Protein AF-0000000073466586 (afdb_homodimer)

Radius of gyration: 22.51 Å; Cα contacts (8 Å, |Δi|>4): 648; chains: 2; bounding box: 62×67×52 Å

Foldseek 3Di:
DDLVVLLVLQVCCQVPPADDDDLVVVLVVLVVVLVVLCVVPVAQVVSLVVLLQLLLVVLLVVLVVLVVSHVDDDDPFVLVVQSNCQRRVCCNPVNHGFDKADDVVASFKIKTWPPDDSNCVPHADDPCSLVSDHDSNSSNQNSVQNNVVNVFWHKGKDWPDDVNSPDPTTMMMIGTDDGHPPPDPPPPD/DDLVVLLVQQVCCQVPPADDDDLVVVLVVLVVVLVVLCVVPVAQVVSLVVLLQLLLVVLLVVLVVLVVSGPDDDDPFVLVVQSNCQRRVCCNPVNHGFDKADDVVASFKIKTWPPDDSNCVPHADDPCSLVSDHDSNSSNQNSVQNNVVNVFWHKGKDWPDDVNSPDPTTMMMIGTDDGHPPPDPPPPD

pLDDT: mean 91.58, std 11.29, range [33.12, 98.69]

Secondary structure (DSSP, 8-state):
--HHHHHHHHHHHHHHS--EEEHHHHHHHHHHHHHHHHHHH--HHHHHHHHHHHHHHHHHHHHHHHHHH--PPPPSSHHHHHHHIIIIIIHHHHS--PEEEE-TT-TTEEEEEES--GGGTT----HHHHHHT--TTTHHHHHHHHHHHHTTEEEEEEEEE-GGGT-SSEEEEEEEEEEPP--------/--HHHHHHHHHHHHHHS--EEEHHHHHHHHHHHHHHHHHHH--HHHHHHHHHHHHHHHHHHHHHHHHHH--PPPPSSHHHHHHHIIIIIIHHHHS--PEEEE-TT-TTEEEEEES--GGGTT----HHHHHHT--TTTHHHHHHHHHHHHTTEEEEEEEEE-GGGT-SSEEEEEEEEEEPP--------

Organism: Mycosarcoma maydis (NCBI:txid5270)

InterPro domains:
  IPR007194 Transport protein particle (TRAPP) component [PF04051] (26-174)
  IPR016721 Bet3 family [PIRSF018293] (5-188)
  IPR016721 Bet3 family [PTHR13048] (11-189)
  IPR016721 Bet3 family [cd14942] (22-178)
  IPR024096 NO signalling/Golgi transport ligand-binding domain superfamily [SSF111126] (19-180)

Nearest PDB structures (foldseek):
  7kmt-assembly1_F  TM=9.589E-01  e=3.587E-19  Saccharomyces cerevisiae
  1wc9-assembly1_A-2  TM=9.637E-01  e=8.809E-19  Mus musculus
  7e2d-assembly1_C  TM=9.425E-01  e=1.728E-18  Saccharomyces cerevisiae S288C
  2cfh-assembly1_A  TM=9.553E-01  e=1.305E-17  Homo sapiens
  6aq3-assembly1_A  TM=9.537E-01  e=3.389E-16  Naegleria fowleri

Structure (mmCIF, N/CA/C/O backbone):
data_AF-0000000073466586-model_v1
#
loop_
_entity.id
_entity.type
_entity.pdbx_description
1 polymer 'Trafficking protein particle complex subunit BET3'
#
loop_
_atom_site.group_PDB
_atom_site.id
_atom_site.type_symbol
_atom_site.label_atom_id
_atom_site.label_alt_id
_atom_site.label_comp_id
_atom_site.label_asym_id
_atom_site.label_entity_id
_atom_site.label_seq_id
_atom_site.pdbx_PDB_ins_code
_atom_site.Cartn_x
_atom_site.Cartn_y
_atom_site.Cartn_z
_atom_site.occupancy
_atom_site.B_iso_or_equiv
_atom_site.a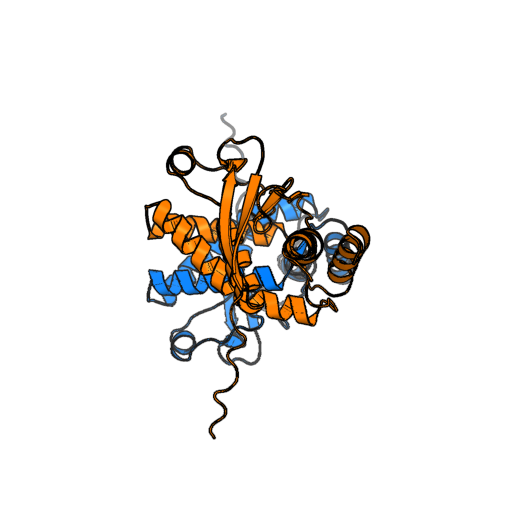uth_seq_id
_atom_site.auth_comp_id
_atom_site.auth_asym_id
_atom_site.auth_atom_id
_atom_site.pdbx_PDB_model_num
ATOM 1 N N . MET A 1 1 ? 3.189 31.422 -3.855 1 66.56 1 MET A N 1
ATOM 2 C CA . MET A 1 1 ? 2.756 30.766 -5.09 1 66.56 1 MET A CA 1
ATOM 3 C C . MET A 1 1 ? 1.235 30.688 -5.156 1 66.56 1 MET A C 1
ATOM 5 O O . MET A 1 1 ? 0.571 30.547 -4.125 1 66.56 1 MET A O 1
ATOM 9 N N . SER A 1 2 ? 0.638 30.938 -6.316 1 77.75 2 SER A N 1
ATOM 10 C CA . SER A 1 2 ? -0.809 30.906 -6.508 1 77.75 2 SER A CA 1
ATOM 11 C C . SER A 1 2 ? -1.351 29.484 -6.406 1 77.75 2 SER A C 1
ATOM 13 O O . SER A 1 2 ? -0.596 28.516 -6.523 1 77.75 2 SER A O 1
ATOM 15 N N . THR A 1 3 ? -2.59 29.375 -6.027 1 81.5 3 THR A N 1
ATOM 16 C CA . THR A 1 3 ? -3.291 28.094 -5.941 1 81.5 3 THR A CA 1
ATOM 17 C C . THR A 1 3 ? -3.107 27.297 -7.227 1 81.5 3 THR A C 1
ATOM 19 O O . THR A 1 3 ? -2.895 26.078 -7.18 1 81.5 3 THR A O 1
ATOM 22 N N . LYS A 1 4 ? -3.121 27.984 -8.305 1 84.25 4 LYS A N 1
ATOM 23 C CA . LYS A 1 4 ? -2.971 27.344 -9.609 1 84.25 4 LYS A CA 1
ATOM 24 C C . LYS A 1 4 ? -1.565 26.781 -9.781 1 84.25 4 LYS A C 1
ATOM 26 O O . LYS A 1 4 ? -1.391 25.703 -10.359 1 84.25 4 LYS A O 1
ATOM 31 N N . GLN A 1 5 ? -0.693 27.516 -9.234 1 88.19 5 GLN A N 1
ATOM 32 C CA . GLN A 1 5 ? 0.701 27.094 -9.344 1 88.19 5 GLN A CA 1
ATOM 33 C C . GLN A 1 5 ? 0.958 25.828 -8.539 1 88.19 5 GLN A C 1
ATOM 35 O O . GLN A 1 5 ? 1.674 24.938 -9 1 88.19 5 GLN A O 1
ATOM 40 N N . TYR A 1 6 ? 0.296 25.734 -7.438 1 91.06 6 TYR A N 1
ATOM 41 C CA . TYR A 1 6 ? 0.458 24.547 -6.617 1 91.06 6 TYR A CA 1
ATOM 42 C C . TYR A 1 6 ? -0.15 23.328 -7.301 1 91.06 6 TYR A C 1
ATOM 44 O O . TYR A 1 6 ? 0.424 22.234 -7.262 1 91.06 6 TYR A O 1
ATOM 52 N N . LYS A 1 7 ? -1.279 23.547 -7.891 1 92.69 7 LYS A N 1
ATOM 53 C CA . LYS A 1 7 ? -1.941 22.453 -8.594 1 92.69 7 LYS A CA 1
ATOM 54 C C . LYS A 1 7 ? -1.076 21.922 -9.734 1 92.69 7 LYS A C 1
ATOM 56 O O . LYS A 1 7 ? -0.948 20.719 -9.914 1 92.69 7 LYS A O 1
ATOM 61 N N . GLN A 1 8 ? -0.511 22.844 -10.461 1 93.56 8 GLN A N 1
ATOM 62 C CA . GLN A 1 8 ? 0.357 22.453 -11.57 1 93.56 8 GLN A CA 1
ATOM 63 C C . GLN A 1 8 ? 1.614 21.75 -11.07 1 93.56 8 GLN A C 1
ATOM 65 O O . GLN A 1 8 ? 2.078 20.797 -11.68 1 93.56 8 GLN A O 1
ATOM 70 N N . ALA A 1 9 ? 2.133 22.266 -10.039 1 92.06 9 ALA A N 1
ATOM 71 C CA . ALA A 1 9 ? 3.314 21.656 -9.445 1 92.06 9 ALA A CA 1
ATOM 72 C C . ALA A 1 9 ? 3.029 20.203 -9.031 1 92.06 9 ALA A C 1
ATOM 74 O O . ALA A 1 9 ? 3.832 19.312 -9.297 1 92.06 9 ALA A O 1
ATOM 75 N N . GLY A 1 10 ? 1.928 19.984 -8.398 1 93.62 10 GLY A N 1
ATOM 76 C CA . GLY A 1 10 ? 1.537 18.641 -8 1 93.62 10 GLY A CA 1
ATOM 77 C C . GLY A 1 10 ? 1.406 17.688 -9.18 1 93.62 10 GLY A C 1
ATOM 78 O O . GLY A 1 10 ? 1.872 16.547 -9.117 1 93.62 10 GLY A O 1
ATOM 79 N N . GLU A 1 11 ? 0.83 18.156 -10.195 1 94.88 11 GLU A N 1
ATOM 80 C CA . GLU A 1 11 ? 0.653 17.359 -11.406 1 94.88 11 GLU A CA 1
ATOM 81 C C . GLU A 1 11 ? 1.998 17.016 -12.039 1 94.88 11 GLU A C 1
ATOM 83 O O . GLU A 1 11 ? 2.199 15.883 -12.492 1 94.88 11 GLU A O 1
ATOM 88 N N . ASP A 1 12 ? 2.852 17.969 -12.055 1 94.38 12 ASP A N 1
ATOM 89 C CA . ASP A 1 12 ? 4.168 17.781 -12.656 1 94.38 12 ASP A CA 1
ATOM 90 C C . ASP A 1 12 ? 4.969 16.734 -11.883 1 94.38 12 ASP A C 1
ATOM 92 O O . ASP A 1 12 ? 5.598 15.859 -12.484 1 94.38 12 ASP A O 1
ATOM 96 N N . VAL A 1 13 ? 4.949 16.812 -10.594 1 94.5 13 VAL A N 1
ATOM 97 C CA . VAL A 1 13 ? 5.668 15.859 -9.75 1 94.5 13 VAL A CA 1
ATOM 98 C C . VAL A 1 13 ? 5.082 14.461 -9.938 1 94.5 13 VAL A C 1
ATOM 100 O O . VAL A 1 13 ? 5.824 13.484 -10.102 1 94.5 13 VAL A O 1
ATOM 103 N N . TRP A 1 14 ? 3.779 14.336 -9.961 1 94.69 14 TRP A N 1
ATOM 104 C CA . TRP A 1 14 ? 3.098 13.055 -10.109 1 94.69 14 TRP A CA 1
ATOM 105 C C . TRP A 1 14 ? 3.449 12.406 -11.438 1 94.69 14 TRP A C 1
ATOM 107 O O . TRP A 1 14 ? 3.793 11.219 -11.492 1 94.69 14 TRP A O 1
ATOM 117 N N . LYS A 1 15 ? 3.471 13.188 -12.422 1 93.44 15 LYS A N 1
ATOM 118 C CA . LYS A 1 15 ? 3.637 12.656 -13.773 1 93.44 15 LYS A CA 1
ATOM 119 C C . LYS A 1 15 ? 5.098 12.312 -14.055 1 93.44 15 LYS A C 1
ATOM 121 O O . LYS A 1 15 ? 5.391 11.273 -14.641 1 93.44 15 LYS A O 1
ATOM 126 N N . ASN A 1 16 ? 6.02 13.117 -13.508 1 91.5 16 ASN A N 1
ATOM 127 C CA . ASN A 1 16 ? 7.379 13.031 -14.031 1 91.5 16 ASN A CA 1
ATOM 128 C C . ASN A 1 16 ? 8.352 12.516 -12.977 1 91.5 16 ASN A C 1
ATOM 130 O O . ASN A 1 16 ? 9.461 12.078 -13.305 1 91.5 16 ASN A O 1
ATOM 134 N N . ARG A 1 17 ? 8.016 12.531 -11.742 1 89 17 ARG A N 1
ATOM 135 C CA . ARG A 1 17 ? 9.023 12.297 -10.711 1 89 17 ARG A CA 1
ATOM 136 C C . ARG A 1 17 ? 8.547 11.266 -9.695 1 89 17 ARG A C 1
ATOM 138 O O . ARG A 1 17 ? 9.156 11.094 -8.641 1 89 17 ARG A O 1
ATOM 145 N N . THR A 1 18 ? 7.508 10.672 -9.93 1 92.88 18 THR A N 1
ATOM 146 C CA . THR A 1 18 ? 6.941 9.75 -8.953 1 92.88 18 THR A CA 1
ATOM 147 C C . THR A 1 18 ? 6.93 8.32 -9.492 1 92.88 18 THR A C 1
ATOM 149 O O . THR A 1 18 ? 6.465 8.086 -10.609 1 92.88 18 THR A O 1
ATOM 152 N N . GLU A 1 19 ? 7.578 7.465 -8.711 1 93.75 19 GLU A N 1
ATOM 153 C CA . GLU A 1 19 ? 7.383 6.047 -9 1 93.75 19 GLU A CA 1
ATOM 154 C C . GLU A 1 19 ? 6.008 5.574 -8.531 1 93.75 19 GLU A C 1
ATOM 156 O O . GLU A 1 19 ? 5.535 5.977 -7.465 1 93.75 19 GLU A O 1
ATOM 161 N N . LYS A 1 20 ? 5.395 4.754 -9.367 1 95.88 20 LYS A N 1
ATOM 162 C CA . LYS A 1 20 ? 3.994 4.43 -9.102 1 95.88 20 LYS A CA 1
ATOM 163 C C . LYS A 1 20 ? 3.793 2.922 -8.984 1 95.88 20 LYS A C 1
ATOM 165 O O . LYS A 1 20 ? 4.605 2.139 -9.477 1 95.88 20 LYS A O 1
ATOM 170 N N . ILE A 1 21 ? 2.766 2.574 -8.336 1 95.12 21 ILE A N 1
ATOM 171 C CA . ILE A 1 21 ? 2.324 1.192 -8.18 1 95.12 21 ILE A CA 1
ATOM 172 C C . ILE A 1 21 ? 0.808 1.112 -8.352 1 95.12 21 ILE A C 1
ATOM 174 O O . ILE A 1 21 ? 0.127 2.141 -8.383 1 95.12 21 ILE A O 1
ATOM 178 N N . ASN A 1 22 ? 0.366 -0.05 -8.531 1 96.5 22 ASN A N 1
ATOM 179 C CA . ASN A 1 22 ? -1.063 -0.275 -8.711 1 96.5 22 ASN A CA 1
ATOM 180 C C . ASN A 1 22 ? -1.858 0.139 -7.477 1 96.5 22 ASN A C 1
ATOM 182 O O . ASN A 1 22 ? -1.549 -0.287 -6.363 1 96.5 22 ASN A O 1
ATOM 186 N N . ALA A 1 23 ? -2.932 0.856 -7.723 1 95.75 23 ALA A N 1
ATOM 187 C CA . ALA A 1 23 ? -3.711 1.403 -6.613 1 95.75 23 ALA A CA 1
ATOM 188 C C . ALA A 1 23 ? -4.512 0.309 -5.914 1 95.75 23 ALA A C 1
ATOM 190 O O . ALA A 1 23 ? -4.715 0.358 -4.699 1 95.75 23 ALA A O 1
ATOM 191 N N . GLU A 1 24 ? -4.996 -0.63 -6.66 1 95.38 24 GLU A N 1
ATOM 192 C CA . GLU A 1 24 ? -5.801 -1.694 -6.066 1 95.38 24 GLU A CA 1
ATOM 193 C C . GLU A 1 24 ? -4.969 -2.545 -5.109 1 95.38 24 GLU A C 1
ATOM 195 O O . GLU A 1 24 ? -5.43 -2.891 -4.02 1 95.38 24 GLU A O 1
ATOM 200 N N . LEU A 1 25 ? -3.812 -2.865 -5.539 1 96.06 25 LEU A N 1
ATOM 201 C CA . LEU A 1 25 ? -2.91 -3.609 -4.668 1 96.06 25 LEU A CA 1
ATOM 202 C C . LEU A 1 25 ? -2.688 -2.865 -3.355 1 96.06 25 LEU A C 1
ATOM 204 O O . LEU A 1 25 ? -2.67 -3.479 -2.285 1 96.06 25 LEU A O 1
ATOM 208 N N . PHE A 1 26 ? -2.521 -1.59 -3.43 1 96.38 26 PHE A N 1
ATOM 209 C CA . PHE A 1 26 ? -2.332 -0.764 -2.244 1 96.38 26 PHE A CA 1
ATOM 210 C C . PHE A 1 26 ? -3.559 -0.822 -1.342 1 96.38 26 PHE A C 1
ATOM 212 O O . PHE A 1 26 ? -3.439 -1.051 -0.136 1 96.38 26 PHE A O 1
ATOM 219 N N . THR A 1 27 ? -4.684 -0.618 -1.93 1 96.56 27 THR A N 1
ATOM 220 C CA . THR A 1 27 ? -5.938 -0.608 -1.187 1 96.56 27 THR A CA 1
ATOM 221 C C . THR A 1 27 ? -6.141 -1.929 -0.45 1 96.56 27 THR A C 1
ATOM 223 O O . THR A 1 27 ? -6.504 -1.939 0.728 1 96.56 27 THR A O 1
ATOM 226 N N . LEU A 1 28 ? -5.883 -2.963 -1.085 1 96.19 28 LEU A N 1
ATOM 227 C CA . LEU A 1 28 ? -6.074 -4.277 -0.484 1 96.19 28 LEU A CA 1
ATOM 228 C C . LEU A 1 28 ? -5.059 -4.523 0.626 1 96.19 28 LEU A C 1
ATOM 230 O O . LEU A 1 28 ? -5.395 -5.098 1.665 1 96.19 28 LEU A O 1
ATOM 234 N N . THR A 1 29 ? -3.811 -4.117 0.387 1 96.5 29 THR A N 1
ATOM 235 C CA . THR A 1 29 ? -2.775 -4.273 1.403 1 96.5 29 THR A CA 1
ATOM 236 C C . THR A 1 29 ? -3.115 -3.461 2.65 1 96.5 29 THR A C 1
ATOM 238 O O . THR A 1 29 ? -3.012 -3.963 3.771 1 96.5 29 THR A O 1
ATOM 241 N N . TYR A 1 30 ? -3.535 -2.262 2.43 1 97.81 30 TYR A N 1
ATOM 242 C CA . TYR A 1 30 ? -3.949 -1.408 3.537 1 97.81 30 TYR A CA 1
ATOM 243 C C . TYR A 1 30 ? -5.121 -2.023 4.293 1 97.81 30 TYR A C 1
ATOM 245 O O . TYR A 1 30 ? -5.141 -2.033 5.523 1 97.81 30 TYR A O 1
ATOM 253 N N . GLY A 1 31 ? -6.113 -2.477 3.551 1 96.69 31 GLY A N 1
ATOM 254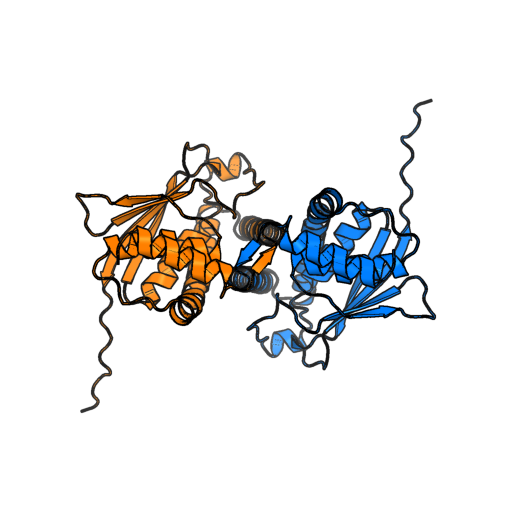 C CA . GLY A 1 31 ? -7.223 -3.162 4.188 1 96.69 31 GLY A CA 1
ATOM 255 C C . GLY A 1 31 ? -6.785 -4.324 5.062 1 96.69 31 GLY A C 1
ATOM 256 O O . GLY A 1 31 ? -7.285 -4.488 6.18 1 96.69 31 GLY A O 1
ATOM 257 N N . ALA A 1 32 ? -5.891 -5.102 4.531 1 95.06 32 ALA A N 1
ATOM 258 C CA . ALA A 1 32 ? -5.367 -6.23 5.297 1 95.06 32 ALA A CA 1
ATOM 259 C C . ALA A 1 32 ? -4.703 -5.758 6.586 1 95.06 32 ALA A C 1
ATOM 261 O O . ALA A 1 32 ? -4.852 -6.387 7.637 1 95.06 32 ALA A O 1
ATOM 262 N N . LEU A 1 33 ? -3.963 -4.699 6.535 1 96.69 33 LEU A N 1
ATOM 263 C CA . LEU A 1 33 ? -3.328 -4.121 7.715 1 96.69 33 LEU A CA 1
ATOM 264 C C . LEU A 1 33 ? -4.371 -3.748 8.766 1 96.69 33 LEU A C 1
ATOM 266 O O . LEU A 1 33 ? -4.211 -4.07 9.945 1 96.69 33 LEU A O 1
ATOM 270 N N . VAL A 1 34 ? -5.434 -3.107 8.297 1 96.69 34 VAL A N 1
ATOM 271 C CA . VAL A 1 34 ? -6.473 -2.66 9.219 1 96.69 34 VAL A CA 1
ATOM 272 C C . VAL A 1 34 ? -7.145 -3.869 9.867 1 96.69 34 VAL A C 1
ATOM 274 O O . VAL A 1 34 ? -7.367 -3.885 11.078 1 96.69 34 VAL A O 1
ATOM 277 N N . ILE A 1 35 ? -7.449 -4.867 9.094 1 93.81 35 ILE A N 1
ATOM 278 C CA . ILE A 1 35 ? -8.078 -6.074 9.617 1 93.81 35 ILE A CA 1
ATOM 279 C C . ILE A 1 35 ? -7.172 -6.707 10.672 1 93.81 35 ILE A C 1
ATOM 281 O O . ILE A 1 35 ? -7.648 -7.148 11.719 1 93.81 35 ILE A O 1
ATOM 285 N N . GLN A 1 36 ? -5.902 -6.711 10.383 1 94.38 36 GLN A N 1
ATOM 286 C CA . GLN A 1 36 ? -4.941 -7.254 11.344 1 94.38 36 GLN A CA 1
ATOM 287 C C . GLN A 1 36 ? -4.977 -6.473 12.648 1 94.38 36 GLN A C 1
ATOM 289 O O . GLN A 1 36 ? -4.941 -7.062 13.734 1 94.38 36 GLN A O 1
ATOM 294 N N . LEU A 1 37 ? -5.02 -5.188 12.57 1 96.62 37 LEU A N 1
ATOM 295 C CA . LEU A 1 37 ? -5.051 -4.344 13.758 1 96.62 37 LEU A CA 1
ATOM 296 C C . LEU A 1 37 ? -6.32 -4.59 14.562 1 96.62 37 LEU A C 1
ATOM 298 O O . LEU A 1 37 ? -6.281 -4.609 15.797 1 96.62 37 LEU A O 1
ATOM 302 N N . ILE A 1 38 ? -7.418 -4.758 13.859 1 94.75 38 ILE A N 1
ATOM 303 C CA . ILE A 1 38 ? -8.688 -5.02 14.539 1 94.75 38 ILE A CA 1
ATOM 304 C C . ILE A 1 38 ? -8.602 -6.336 15.305 1 94.75 38 ILE A C 1
ATOM 306 O O . ILE A 1 38 ? -9.055 -6.426 16.453 1 94.75 38 ILE A O 1
ATOM 310 N N . LYS A 1 39 ? -8.008 -7.32 14.633 1 92 39 LYS A N 1
ATOM 311 C CA . LYS A 1 39 ? -7.844 -8.617 15.273 1 92 39 LYS A CA 1
ATOM 312 C C . LYS A 1 39 ? -6.934 -8.523 16.5 1 92 39 LYS A C 1
ATOM 314 O O . LYS A 1 39 ? -7.188 -9.164 17.516 1 92 39 LYS A O 1
ATOM 319 N N . ASP A 1 40 ? -5.949 -7.746 16.469 1 91.88 40 ASP A N 1
ATOM 320 C CA . ASP A 1 40 ? -4.926 -7.648 17.516 1 91.88 40 ASP A CA 1
ATOM 321 C C . ASP A 1 40 ? -5.441 -6.875 18.719 1 91.88 40 ASP A C 1
ATOM 323 O O . ASP A 1 40 ? -5.129 -7.219 19.859 1 91.88 40 ASP A O 1
ATOM 327 N N . TYR A 1 41 ? -6.16 -5.832 18.562 1 91.94 41 TYR A N 1
ATOM 328 C CA . TYR A 1 41 ? -6.488 -4.93 19.656 1 91.94 41 TYR A CA 1
ATOM 329 C C . TYR A 1 41 ? -7.934 -5.121 20.109 1 91.94 41 TYR A C 1
ATOM 331 O O . TYR A 1 41 ? -8.273 -4.824 21.25 1 91.94 41 TYR A O 1
ATOM 339 N N . GLU A 1 42 ? -8.844 -5.539 19.281 1 87.12 42 GLU A N 1
ATOM 340 C CA . GLU A 1 42 ? -10.25 -5.797 19.578 1 87.12 42 GLU A CA 1
ATOM 341 C C . GLU A 1 42 ? -10.906 -4.57 20.203 1 87.12 42 GLU A C 1
ATOM 343 O O . GLU A 1 42 ? -11.742 -4.703 21.094 1 87.12 42 GLU A O 1
ATOM 348 N N . ASP A 1 43 ? -10.406 -3.43 20.094 1 94.12 43 ASP A N 1
ATOM 349 C CA . ASP A 1 43 ? -10.867 -2.105 20.5 1 94.12 43 ASP A CA 1
ATOM 350 C C . ASP A 1 43 ? -10.594 -1.073 19.406 1 94.12 43 ASP A C 1
ATOM 352 O O . ASP A 1 43 ? -9.43 -0.765 19.109 1 94.12 43 ASP A O 1
ATOM 356 N N . TYR A 1 44 ? -11.641 -0.518 18.922 1 95.75 44 TYR A N 1
ATOM 357 C CA . TYR A 1 44 ? -11.516 0.343 17.75 1 95.75 44 TYR A CA 1
ATOM 358 C C . TYR A 1 44 ? -10.789 1.637 18.094 1 95.75 44 TYR A C 1
ATOM 360 O O . TYR A 1 44 ? -10.117 2.229 17.25 1 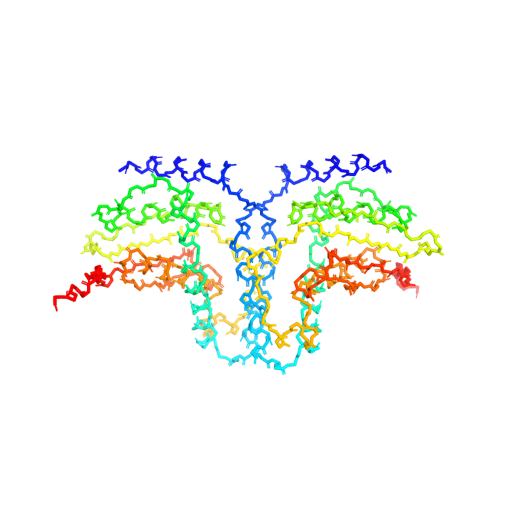95.75 44 TYR A O 1
ATOM 368 N N . ALA A 1 45 ? -10.938 2.107 19.328 1 96.56 45 ALA A N 1
ATOM 369 C CA . ALA A 1 45 ? -10.172 3.277 19.75 1 96.56 45 ALA A CA 1
ATOM 370 C C . ALA A 1 45 ? -8.672 3.002 19.703 1 96.56 45 ALA A C 1
ATOM 372 O O . ALA A 1 45 ? -7.891 3.861 19.297 1 96.56 45 ALA A O 1
ATOM 373 N N . GLU A 1 46 ? -8.367 1.812 20.156 1 97.25 46 GLU A N 1
ATOM 374 C CA . GLU A 1 46 ? -6.965 1.413 20.109 1 97.25 46 GLU A CA 1
ATOM 375 C C . GLU A 1 46 ? -6.492 1.229 18.672 1 97.25 46 GLU A C 1
ATOM 377 O O . GLU A 1 46 ? -5.352 1.561 18.344 1 97.25 46 GLU A O 1
ATOM 382 N N . VAL A 1 47 ? -7.332 0.697 17.828 1 97.69 47 VAL A N 1
ATOM 383 C CA . VAL A 1 47 ? -7.008 0.544 16.422 1 97.69 47 VAL A CA 1
ATOM 384 C C . VAL A 1 47 ? -6.754 1.915 15.797 1 97.69 47 VAL A C 1
ATOM 386 O O . VAL A 1 47 ? -5.766 2.102 15.078 1 97.69 47 VAL A O 1
ATOM 389 N N . ASN A 1 48 ? -7.59 2.85 16.125 1 98.12 48 ASN A N 1
ATOM 390 C CA . ASN A 1 48 ? -7.402 4.211 15.625 1 98.12 48 ASN A CA 1
ATOM 391 C C . ASN A 1 48 ? -6.055 4.785 16.062 1 98.12 48 ASN A C 1
ATOM 393 O O . ASN A 1 48 ? -5.348 5.395 15.25 1 98.12 48 ASN A O 1
ATOM 397 N N . LYS A 1 49 ? -5.75 4.551 17.266 1 98 49 LYS A N 1
ATOM 398 C CA . LYS A 1 49 ? -4.48 5.043 17.797 1 98 49 LYS A CA 1
ATOM 399 C C . LYS A 1 49 ? -3.299 4.422 17.062 1 98 49 LYS A C 1
ATOM 401 O O . LYS A 1 49 ? -2.34 5.117 16.719 1 98 49 LYS A O 1
ATOM 406 N N . GLN A 1 50 ? -3.4 3.16 16.844 1 97.62 50 GLN A N 1
ATOM 407 C CA . GLN A 1 50 ? -2.318 2.455 16.172 1 97.62 50 GLN A CA 1
ATOM 408 C C . GLN A 1 50 ? -2.193 2.908 14.719 1 97.62 50 GLN A C 1
ATOM 410 O O . GLN A 1 50 ? -1.084 3.068 14.203 1 97.62 50 GLN A O 1
ATOM 415 N N . LEU A 1 51 ? -3.309 3.066 14.055 1 98.25 51 LEU A N 1
ATOM 416 C CA . LEU A 1 51 ? -3.299 3.572 12.688 1 98.25 51 LEU A CA 1
ATOM 417 C C . LEU A 1 51 ? -2.609 4.93 12.617 1 98.25 51 LEU A C 1
ATOM 419 O O . LEU A 1 51 ? -1.771 5.16 11.742 1 98.25 51 LEU A O 1
ATOM 423 N N . GLU A 1 52 ? -2.984 5.762 13.523 1 98.56 52 GLU A N 1
ATOM 424 C CA . GLU A 1 52 ? -2.381 7.09 13.57 1 98.56 52 GLU A CA 1
ATOM 425 C C . GLU A 1 52 ? -0.879 7.008 13.828 1 98.56 52 GLU A C 1
ATOM 427 O O . GLU A 1 52 ? -0.093 7.703 13.18 1 98.56 52 GLU A O 1
ATOM 432 N N . LYS A 1 53 ? -0.518 6.195 14.727 1 98.06 53 LYS A N 1
ATOM 433 C CA . LYS A 1 53 ? 0.895 6.023 15.055 1 98.06 53 LYS A CA 1
ATOM 434 C C . LYS A 1 53 ? 1.681 5.52 13.844 1 98.06 53 LYS A C 1
ATOM 436 O O . LYS A 1 53 ? 2.771 6.016 13.555 1 98.06 53 LYS A O 1
ATOM 441 N N . MET A 1 54 ? 1.18 4.559 13.219 1 97.75 54 MET A N 1
ATOM 442 C CA . MET A 1 54 ? 1.801 4.047 12 1 97.75 54 MET A CA 1
ATOM 443 C C . MET A 1 54 ? 1.897 5.141 10.945 1 97.75 54 MET A C 1
ATOM 445 O O . MET A 1 54 ? 2.934 5.289 10.289 1 97.75 54 MET A O 1
ATOM 449 N N . GLY A 1 55 ? 0.811 5.852 10.773 1 98.5 55 GLY A N 1
ATOM 450 C CA . GLY A 1 55 ? 0.818 6.973 9.852 1 98.5 55 GLY A CA 1
ATOM 451 C C . GLY A 1 55 ? 1.887 8 10.172 1 98.5 55 GLY A C 1
ATOM 452 O O . GLY A 1 55 ? 2.564 8.5 9.273 1 98.5 55 GLY A O 1
ATOM 453 N N . TYR A 1 56 ? 2.008 8.281 11.453 1 98.56 56 TYR A N 1
ATOM 454 C CA . TYR A 1 56 ? 3.018 9.242 11.891 1 98.56 56 TYR A CA 1
ATOM 455 C C . TYR A 1 56 ? 4.406 8.82 11.414 1 98.56 56 TYR A C 1
ATOM 457 O O . TYR A 1 56 ? 5.133 9.625 10.828 1 98.56 56 TYR A O 1
ATOM 465 N N . ASN A 1 57 ? 4.738 7.582 11.633 1 97.25 57 ASN A N 1
ATOM 466 C CA . ASN A 1 57 ? 6.027 7.055 11.203 1 97.25 57 ASN A CA 1
ATOM 467 C C . ASN A 1 57 ? 6.191 7.133 9.688 1 97.25 57 ASN A C 1
ATOM 469 O O . ASN A 1 57 ? 7.258 7.492 9.195 1 97.25 57 ASN A O 1
ATOM 473 N N . ILE A 1 58 ? 5.191 6.828 9.008 1 97.69 58 ILE A N 1
ATOM 474 C CA . ILE A 1 58 ? 5.215 6.891 7.551 1 97.69 58 ILE A CA 1
ATOM 475 C C . ILE A 1 58 ? 5.418 8.336 7.098 1 97.69 58 ILE A C 1
ATOM 477 O O . ILE A 1 58 ? 6.246 8.609 6.227 1 97.69 58 ILE A O 1
ATOM 481 N N . GLY A 1 59 ? 4.684 9.234 7.684 1 98.31 59 GLY A N 1
ATOM 482 C CA . GLY A 1 59 ? 4.77 10.648 7.332 1 98.31 59 GLY A CA 1
ATOM 483 C C . GLY A 1 59 ? 6.156 11.227 7.516 1 98.31 59 GLY A C 1
ATOM 484 O O . GLY A 1 59 ? 6.625 12.008 6.688 1 98.31 59 GLY A O 1
ATOM 485 N N . THR A 1 60 ? 6.824 10.828 8.594 1 97.81 60 THR A N 1
ATOM 486 C CA . THR A 1 60 ? 8.164 11.336 8.883 1 97.81 60 THR A CA 1
ATOM 487 C C . THR A 1 60 ? 9.148 10.914 7.801 1 97.81 60 THR A C 1
ATOM 489 O O . THR A 1 60 ? 10.18 11.562 7.609 1 97.81 60 THR A O 1
ATOM 492 N N . ARG A 1 61 ? 8.812 9.914 7.094 1 96.06 61 ARG A N 1
ATOM 493 C CA . ARG A 1 61 ? 9.688 9.43 6.031 1 96.06 61 ARG A CA 1
ATOM 494 C C . ARG A 1 61 ? 9.266 9.984 4.676 1 96.06 61 ARG A C 1
ATOM 496 O O . ARG A 1 61 ? 10.109 10.336 3.85 1 96.06 61 ARG A O 1
ATOM 503 N N . LEU A 1 62 ? 8.016 10.102 4.457 1 96.88 62 LEU A N 1
ATOM 504 C CA . LEU A 1 62 ? 7.488 10.586 3.186 1 96.88 62 LEU A CA 1
ATOM 505 C C . LEU A 1 62 ? 7.918 12.023 2.932 1 96.88 62 LEU A C 1
ATOM 507 O O . LEU A 1 62 ? 8.141 12.422 1.784 1 96.88 62 LEU A O 1
ATOM 511 N N . ILE A 1 63 ? 8.086 12.773 4.008 1 96.69 63 ILE A N 1
ATOM 512 C CA . ILE A 1 63 ? 8.367 14.203 3.879 1 96.69 63 ILE A CA 1
ATOM 513 C C . ILE A 1 63 ? 9.727 14.406 3.219 1 96.69 63 ILE A C 1
ATOM 515 O O . ILE A 1 63 ? 9.922 15.359 2.469 1 96.69 63 ILE A O 1
ATOM 519 N N . GLU A 1 64 ? 10.648 13.516 3.473 1 93.44 64 GLU A N 1
ATOM 520 C CA . GLU A 1 64 ? 11.953 13.602 2.834 1 93.44 64 GLU A CA 1
ATOM 521 C C . GLU A 1 64 ? 11.836 13.484 1.317 1 93.44 64 GLU A C 1
ATOM 523 O O . GLU A 1 64 ? 12.453 14.266 0.581 1 93.44 64 GLU A O 1
ATOM 528 N N . ASP A 1 65 ? 11.102 12.508 0.965 1 92.69 65 ASP A N 1
ATOM 529 C CA . ASP A 1 65 ? 10.859 12.32 -0.463 1 92.69 65 ASP A CA 1
ATOM 530 C C . ASP A 1 65 ? 10.117 13.516 -1.059 1 92.69 65 ASP A C 1
ATOM 532 O O . ASP A 1 65 ? 10.438 13.961 -2.16 1 92.69 65 ASP A O 1
ATOM 536 N N . PHE A 1 66 ? 9.18 13.984 -0.392 1 95.44 66 PHE A N 1
ATOM 537 C CA . PHE A 1 66 ? 8.391 15.141 -0.814 1 95.44 66 PHE A CA 1
ATOM 538 C C . PHE A 1 66 ? 9.281 16.344 -1.045 1 95.44 66 PHE A C 1
ATOM 540 O O . PHE A 1 66 ? 9.227 16.969 -2.105 1 95.44 66 PHE A O 1
ATOM 547 N N . LEU A 1 67 ? 10.102 16.672 -0.089 1 94.31 67 LEU A N 1
ATOM 548 C CA . LEU A 1 67 ? 10.961 17.844 -0.164 1 94.31 67 LEU A CA 1
ATOM 549 C C . LEU A 1 67 ? 12.016 17.688 -1.255 1 94.31 67 LEU A C 1
ATOM 551 O O . LEU A 1 67 ? 12.375 18.656 -1.931 1 94.31 67 LEU A O 1
ATOM 555 N N . ALA A 1 68 ? 12.469 16.453 -1.45 1 91.5 68 ALA A N 1
ATOM 556 C CA . ALA A 1 68 ? 13.492 16.172 -2.453 1 91.5 68 ALA A CA 1
ATOM 557 C C . ALA A 1 68 ? 12.938 16.328 -3.865 1 91.5 68 ALA A C 1
ATOM 559 O O . ALA A 1 68 ? 13.648 16.766 -4.773 1 91.5 68 ALA A O 1
ATOM 560 N N . ARG A 1 69 ? 11.68 16.016 -3.943 1 93.06 69 ARG A N 1
ATOM 561 C CA . ARG A 1 69 ? 11.117 15.969 -5.289 1 93.06 69 ARG A CA 1
ATOM 562 C C . ARG A 1 69 ? 10.398 17.266 -5.633 1 93.06 69 ARG A C 1
ATOM 564 O O . ARG A 1 69 ? 10.125 17.547 -6.801 1 93.06 69 ARG A O 1
ATOM 571 N N . THR A 1 70 ? 10.133 17.891 -4.469 1 90.5 70 THR A N 1
ATOM 572 C CA . THR A 1 70 ? 9.383 19.109 -4.711 1 90.5 70 THR A CA 1
ATOM 573 C C . THR A 1 70 ? 10.281 20.344 -4.562 1 90.5 70 THR A C 1
ATOM 575 O O . THR A 1 70 ? 11.203 20.344 -3.742 1 90.5 70 THR A O 1
ATOM 578 N N . ASN A 1 71 ? 10.57 21.188 -5.438 1 83.56 71 ASN A N 1
ATOM 579 C CA . ASN A 1 71 ? 11.344 22.422 -5.359 1 83.56 71 ASN A CA 1
ATOM 580 C C . ASN A 1 71 ? 10.516 23.578 -4.797 1 83.56 71 ASN A C 1
ATOM 582 O O . ASN A 1 71 ? 10.492 24.672 -5.363 1 83.56 71 ASN A O 1
ATOM 586 N N . LEU A 1 72 ? 9.836 23.172 -3.67 1 85.88 72 LEU A N 1
ATOM 587 C CA . LEU A 1 72 ? 8.961 24.203 -3.131 1 85.88 72 LEU A CA 1
ATOM 588 C C . LEU A 1 72 ? 9.672 25 -2.035 1 85.88 72 LEU A C 1
ATOM 590 O O . LEU A 1 72 ? 10.469 24.438 -1.282 1 85.88 72 LEU A O 1
ATOM 594 N N . SER A 1 73 ? 9.398 26.25 -2.023 1 83.38 73 SER A N 1
ATOM 595 C CA . SER A 1 73 ? 9.883 27.109 -0.938 1 83.38 73 SER A CA 1
ATOM 596 C C . SER A 1 73 ? 9.047 26.922 0.325 1 83.38 73 SER A C 1
ATOM 598 O O . SER A 1 73 ? 7.961 26.328 0.277 1 83.38 73 SER A O 1
ATOM 600 N N . LYS A 1 74 ? 9.609 27.422 1.398 1 85.75 74 LYS A N 1
ATOM 601 C CA . LYS A 1 74 ? 8.883 27.359 2.664 1 85.75 74 LYS A CA 1
ATOM 602 C C . LYS A 1 74 ? 7.566 28.125 2.58 1 85.75 74 LYS A C 1
ATOM 604 O O . LYS A 1 74 ? 7.5 29.203 1.978 1 85.75 74 LYS A O 1
ATOM 609 N N . CYS A 1 75 ? 6.574 27.531 3.158 1 87.75 75 CYS A N 1
ATOM 610 C CA . CYS A 1 75 ? 5.266 28.172 3.182 1 87.75 75 CYS A CA 1
ATOM 611 C C . CYS A 1 75 ? 5.285 29.422 4.047 1 87.75 75 CYS A C 1
ATOM 613 O O . CYS A 1 75 ? 5.941 29.453 5.09 1 87.75 75 CYS A O 1
ATOM 615 N N . THR A 1 76 ? 4.539 30.422 3.641 1 85.75 76 THR A N 1
ATOM 616 C CA . THR A 1 76 ? 4.52 31.703 4.332 1 85.75 76 THR A CA 1
ATOM 617 C C . THR A 1 76 ? 3.574 31.672 5.531 1 85.75 76 THR A C 1
ATOM 619 O O . THR A 1 76 ? 3.779 32.375 6.516 1 85.75 76 THR A O 1
ATOM 622 N N . ASP A 1 77 ? 2.545 31 5.379 1 89.06 77 ASP A N 1
ATOM 623 C CA . ASP A 1 77 ? 1.567 30.859 6.453 1 89.06 77 ASP A CA 1
ATOM 624 C C . ASP A 1 77 ? 0.875 29.5 6.383 1 89.06 77 ASP A C 1
ATOM 626 O O . ASP A 1 77 ? 1.169 28.688 5.5 1 89.06 77 ASP A O 1
ATOM 630 N N . PHE A 1 78 ? -0.058 29.312 7.285 1 92.56 78 PHE A N 1
ATOM 631 C CA . PHE A 1 78 ? -0.669 27.984 7.426 1 92.56 78 PHE A CA 1
ATOM 632 C C . PHE A 1 78 ? -1.699 27.75 6.328 1 92.56 78 PHE A C 1
ATOM 634 O O . PHE A 1 78 ? -2.014 26.609 6.008 1 92.56 78 PHE A O 1
ATOM 641 N N . ARG A 1 79 ? -2.258 28.812 5.742 1 91.25 79 ARG A N 1
ATOM 642 C CA . ARG A 1 79 ? -3.16 28.703 4.602 1 91.25 79 ARG A CA 1
ATOM 643 C C . ARG A 1 79 ? -2.447 28.094 3.396 1 91.25 79 ARG A C 1
ATOM 645 O O . ARG A 1 79 ? -2.996 27.219 2.719 1 91.25 79 ARG A O 1
ATOM 652 N N . GLU A 1 80 ? -1.264 28.578 3.223 1 92.62 80 GLU A N 1
ATOM 653 C CA . GLU A 1 80 ? -0.446 28.047 2.135 1 92.62 80 GLU A CA 1
ATOM 654 C C . GLU A 1 80 ? -0.105 26.578 2.361 1 92.62 80 GLU A C 1
ATOM 656 O O . GLU A 1 80 ? -0.024 25.797 1.407 1 92.62 80 GLU A O 1
ATOM 661 N N . VAL A 1 81 ? 0.1 26.234 3.613 1 94.75 81 VAL A N 1
ATOM 662 C CA . VAL A 1 81 ? 0.376 24.844 3.955 1 94.75 81 VAL A CA 1
ATOM 663 C C . VAL A 1 81 ? -0.782 23.953 3.496 1 94.75 81 VAL A C 1
ATOM 665 O O . VAL A 1 81 ? -0.565 22.891 2.904 1 94.75 81 VAL A O 1
ATOM 668 N N . GLY A 1 82 ? -1.994 24.391 3.752 1 95.94 82 GLY A N 1
ATOM 669 C CA . GLY A 1 82 ? -3.16 23.641 3.307 1 95.94 82 GLY A CA 1
ATOM 670 C C . GLY A 1 82 ? -3.188 23.422 1.807 1 95.94 82 GLY A C 1
ATOM 671 O O . GLY A 1 82 ? -3.51 22.328 1.342 1 95.94 82 GLY A O 1
ATOM 672 N N . GLU A 1 83 ? -2.801 24.453 1.104 1 95.69 83 GLU A N 1
ATOM 673 C CA . GLU A 1 83 ? -2.779 24.359 -0.353 1 95.69 83 GLU A CA 1
ATOM 674 C C . GLU A 1 83 ? -1.723 23.375 -0.829 1 95.69 83 GLU A C 1
ATOM 676 O O . GLU A 1 83 ? -1.988 22.547 -1.71 1 95.69 83 GLU A O 1
ATOM 681 N N . VAL A 1 84 ? -0.564 23.453 -0.261 1 96.56 84 VAL A N 1
ATOM 682 C CA . VAL A 1 84 ? 0.542 22.578 -0.644 1 96.56 84 VAL A CA 1
ATOM 683 C C . VAL A 1 84 ? 0.2 21.125 -0.305 1 96.56 84 VAL A C 1
ATOM 685 O O . VAL A 1 84 ? 0.42 20.219 -1.117 1 96.56 84 VAL A O 1
ATOM 688 N N . VAL A 1 85 ? -0.343 20.938 0.869 1 97.56 85 VAL A N 1
ATOM 689 C CA . VAL A 1 85 ? -0.703 19.594 1.321 1 97.56 85 VAL A CA 1
ATOM 690 C C . VAL A 1 85 ? -1.719 18.984 0.36 1 97.56 85 VAL A C 1
ATOM 692 O O . VAL A 1 85 ? -1.571 17.828 -0.055 1 97.56 85 VAL A O 1
ATOM 695 N N . SER A 1 86 ? -2.699 19.688 0.005 1 97.62 86 SER A N 1
ATOM 696 C CA . SER A 1 86 ? -3.777 19.203 -0.847 1 97.62 86 SER A CA 1
ATOM 697 C C . SER A 1 86 ? -3.305 19.016 -2.285 1 97.62 86 SER A C 1
ATOM 699 O O . SER A 1 86 ? -3.328 17.906 -2.814 1 97.62 86 SER A O 1
ATOM 701 N N . LYS A 1 87 ? -2.73 20.016 -2.854 1 97.12 87 LYS A N 1
ATOM 702 C CA . LYS A 1 87 ? -2.523 20.094 -4.297 1 97.12 87 LYS A CA 1
ATOM 703 C C . LYS A 1 87 ? -1.206 19.422 -4.695 1 97.12 87 LYS A C 1
ATOM 705 O O . LYS A 1 87 ? -1.057 18.953 -5.824 1 97.12 87 LYS A O 1
ATOM 710 N N . VAL A 1 88 ? -0.262 19.391 -3.811 1 97.25 88 VAL A N 1
ATOM 711 C CA . VAL A 1 88 ? 1.024 18.797 -4.141 1 97.25 88 VAL A CA 1
ATOM 712 C C . VAL A 1 88 ? 1.188 17.484 -3.381 1 97.25 88 VAL A C 1
ATOM 714 O O . VAL A 1 88 ? 1.44 16.438 -3.982 1 97.25 88 VAL A O 1
ATOM 717 N N . GLY A 1 89 ? 1.006 17.516 -2.07 1 97.5 89 GLY A N 1
ATOM 718 C CA . GLY A 1 89 ? 1.2 16.328 -1.246 1 97.5 89 GLY A CA 1
ATOM 719 C C . GLY A 1 89 ? 0.257 15.195 -1.598 1 97.5 89 GLY A C 1
ATOM 720 O O . GLY A 1 89 ? 0.694 14.133 -2.049 1 97.5 89 GLY A O 1
ATOM 721 N N . PHE A 1 90 ? -1.05 15.406 -1.449 1 98.12 90 PHE A N 1
ATOM 722 C CA . PHE A 1 90 ? -2.041 14.375 -1.733 1 98.12 90 PHE A CA 1
ATOM 723 C C . PHE A 1 90 ? -1.96 13.938 -3.189 1 98.12 90 PHE A C 1
ATOM 725 O O . PHE A 1 90 ? -2.145 12.758 -3.498 1 98.12 90 PHE A O 1
ATOM 732 N N . LYS A 1 91 ? -1.697 14.883 -4.023 1 97.25 91 LYS A N 1
ATOM 733 C CA . LYS A 1 91 ? -1.558 14.547 -5.434 1 97.25 91 LYS A CA 1
ATOM 734 C C . LYS A 1 91 ? -0.375 13.609 -5.66 1 97.25 91 LYS A C 1
ATOM 736 O O . LYS A 1 91 ? -0.522 12.555 -6.285 1 97.25 91 LYS A O 1
ATOM 741 N N . MET A 1 92 ? 0.741 13.953 -5.102 1 96.81 92 MET A N 1
ATOM 742 C CA . MET A 1 92 ? 1.984 13.219 -5.301 1 96.81 92 MET A CA 1
ATOM 743 C C . MET A 1 92 ? 1.859 11.789 -4.777 1 96.81 92 MET A C 1
ATOM 745 O O . MET A 1 92 ? 2.346 10.852 -5.406 1 96.81 92 MET A O 1
ATOM 749 N N . PHE A 1 93 ? 1.179 11.578 -3.713 1 97.25 93 PHE A N 1
ATOM 750 C CA . PHE A 1 93 ? 1.25 10.281 -3.047 1 97.25 93 PHE A CA 1
ATOM 751 C C . PHE A 1 93 ? -0.013 9.477 -3.305 1 97.25 93 PHE A C 1
ATOM 753 O O . PHE A 1 93 ? 0.033 8.242 -3.355 1 97.25 93 PHE A O 1
ATOM 760 N N . LEU A 1 94 ? -1.141 10.141 -3.518 1 97.06 94 LEU A N 1
ATOM 761 C CA . LEU A 1 94 ? -2.398 9.406 -3.615 1 97.06 94 LEU A CA 1
ATOM 762 C C . LEU A 1 94 ? -3.113 9.727 -4.922 1 97.06 94 LEU A C 1
ATOM 764 O O . LEU A 1 94 ? -4.16 9.148 -5.223 1 97.06 94 LEU A O 1
ATOM 768 N N . ASN A 1 95 ? -2.607 10.656 -5.625 1 96.81 95 ASN A N 1
ATOM 769 C CA . ASN A 1 95 ? -3.156 11.078 -6.91 1 96.81 95 ASN A CA 1
ATOM 770 C C . ASN A 1 95 ? -4.566 11.641 -6.758 1 96.81 95 ASN A C 1
ATOM 772 O O . ASN A 1 95 ? -5.441 11.367 -7.582 1 96.81 95 ASN A O 1
ATOM 776 N N . ILE A 1 96 ? -4.801 12.344 -5.715 1 97.19 96 ILE A N 1
ATOM 777 C CA . ILE A 1 96 ? -6.043 13.086 -5.516 1 97.19 96 ILE A CA 1
ATOM 778 C C . ILE A 1 96 ? -5.73 14.508 -5.07 1 97.19 96 ILE A C 1
ATOM 780 O O . ILE A 1 96 ? -4.605 14.812 -4.668 1 97.19 96 ILE A O 1
ATOM 784 N N . THR A 1 97 ? -6.695 15.352 -5.168 1 97.56 97 THR A N 1
ATOM 785 C CA . THR A 1 97 ? -6.574 16.734 -4.738 1 97.56 97 THR A CA 1
ATOM 786 C C . THR A 1 97 ? -7.781 17.156 -3.9 1 97.56 97 THR A C 1
ATOM 788 O O . THR A 1 97 ? -8.742 17.719 -4.426 1 97.56 97 THR A O 1
ATOM 791 N N . PRO A 1 98 ? -7.691 16.891 -2.588 1 97.75 98 PRO A N 1
ATOM 792 C CA . PRO A 1 98 ? -8.805 17.297 -1.723 1 97.75 98 PRO A CA 1
ATOM 793 C C . PRO A 1 98 ? -9.109 18.781 -1.82 1 97.75 98 PRO A C 1
ATOM 795 O O . PRO A 1 98 ? -8.219 19.578 -2.119 1 97.75 98 PRO A O 1
ATOM 798 N N . THR A 1 99 ? -10.367 19.109 -1.593 1 97.75 99 THR A N 1
ATOM 799 C CA . THR A 1 99 ? -10.758 20.516 -1.5 1 97.75 99 THR A CA 1
ATOM 800 C C . THR A 1 99 ? -10.352 21.094 -0.149 1 97.75 99 THR A C 1
ATOM 802 O O . THR A 1 99 ? -10.648 20.516 0.897 1 97.75 99 THR A O 1
ATOM 805 N N . VAL A 1 100 ? -9.711 22.266 -0.242 1 96.62 100 VAL A 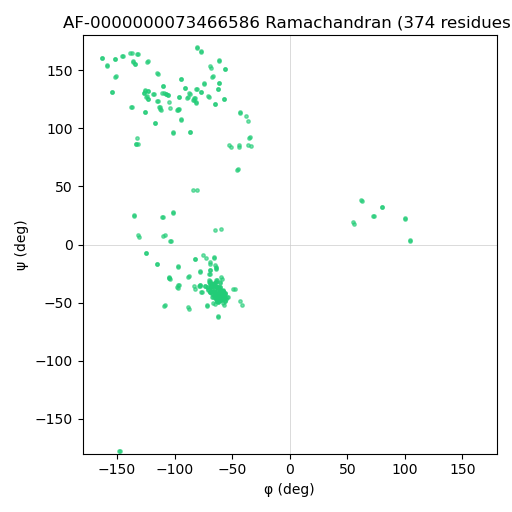N 1
ATOM 806 C CA . VAL A 1 100 ? -9.266 22.906 0.996 1 96.62 100 VAL A CA 1
ATOM 807 C C . VAL A 1 100 ? -10.281 23.938 1.447 1 96.62 100 VAL A C 1
ATOM 809 O O . VAL A 1 100 ? -10.703 24.797 0.659 1 96.62 100 VAL A O 1
ATOM 812 N N . ILE A 1 101 ? -10.703 23.812 2.666 1 95.31 101 ILE A N 1
ATOM 813 C CA . ILE A 1 101 ? -11.547 24.828 3.285 1 95.31 101 ILE A CA 1
ATOM 814 C C . ILE A 1 101 ? -10.781 25.531 4.402 1 95.31 101 ILE A C 1
ATOM 816 O O . ILE A 1 101 ? -10.383 24.906 5.383 1 95.31 101 ILE A O 1
ATOM 820 N N . HIS A 1 102 ? -10.562 26.812 4.207 1 91 102 HIS A N 1
ATOM 821 C CA . HIS A 1 102 ? -9.891 27.609 5.234 1 91 102 HIS A CA 1
ATOM 822 C C . HIS A 1 102 ? -10.891 28.172 6.234 1 91 102 HIS A C 1
ATOM 824 O O . HIS A 1 102 ? -11.898 28.766 5.84 1 91 102 HIS A O 1
ATOM 830 N N . HIS A 1 103 ? -10.617 27.906 7.434 1 84.25 103 HIS A N 1
ATOM 831 C CA . HIS A 1 103 ? -11.516 28.406 8.469 1 84.25 103 HIS A CA 1
ATOM 832 C C . HIS A 1 103 ? -11.133 29.812 8.891 1 84.25 103 HIS A C 1
ATOM 834 O O . HIS A 1 103 ? -9.992 30.062 9.266 1 84.25 103 HIS A O 1
ATOM 840 N N . GLN A 1 104 ? -11.719 30.859 8.391 1 68.5 104 GLN A N 1
ATOM 841 C CA . GLN A 1 104 ? -11.469 32.281 8.508 1 68.5 104 GLN A CA 1
ATOM 842 C C . GLN A 1 104 ? -11.164 32.688 9.953 1 68.5 104 GLN A C 1
ATOM 844 O O . GLN A 1 104 ? -10.289 33.5 10.219 1 68.5 104 GLN A O 1
ATOM 849 N N . GLN A 1 105 ? -11.969 32.25 10.812 1 65.81 105 GLN A N 1
ATOM 850 C CA . GLN A 1 105 ? -11.844 32.75 12.18 1 65.81 105 GLN A CA 1
ATOM 851 C C . GLN A 1 105 ? -10.641 32.125 12.883 1 65.81 105 GLN A C 1
ATOM 853 O O . GLN A 1 105 ? -10.195 32.625 13.922 1 65.81 105 GLN A O 1
ATOM 858 N N . GLU A 1 106 ? -10.055 31.109 12.188 1 60.75 106 GLU A N 1
ATOM 859 C CA . GLU A 1 106 ? -8.984 30.375 12.859 1 60.75 106 GLU A CA 1
ATOM 860 C C . GLU A 1 106 ? -7.777 30.203 11.938 1 60.75 106 GLU A C 1
ATOM 862 O O . GLU A 1 106 ? -7.754 29.281 11.109 1 60.75 106 GLU A O 1
ATOM 867 N N . ASP A 1 107 ? -6.82 31.125 11.984 1 64.12 107 ASP A N 1
ATOM 868 C CA . ASP A 1 107 ? -5.645 31.188 11.117 1 64.12 107 ASP A CA 1
ATOM 869 C C . ASP A 1 107 ? -4.734 29.984 11.336 1 64.12 107 ASP A C 1
ATOM 871 O O . ASP A 1 107 ? -3.656 29.906 10.75 1 64.12 107 ASP A O 1
ATOM 875 N N . ALA A 1 108 ? -5.32 29.094 12.008 1 87.5 108 ALA A N 1
ATOM 876 C CA . ALA A 1 108 ? -4.395 28.016 12.336 1 87.5 108 ALA A CA 1
ATOM 877 C C . ALA A 1 108 ? -5.043 26.641 12.102 1 87.5 108 ALA A C 1
ATOM 879 O O . ALA A 1 108 ? -4.711 25.672 12.781 1 87.5 108 ALA A O 1
ATOM 880 N N . GLU A 1 109 ? -6.055 26.734 11.156 1 93.94 109 GLU A N 1
ATOM 881 C CA . GLU A 1 109 ? -6.727 25.453 10.906 1 93.94 109 GLU A CA 1
ATOM 882 C C . GLU A 1 109 ? -7.289 25.391 9.492 1 93.94 109 GLU A C 1
ATOM 884 O O . GLU A 1 109 ? -7.754 26.406 8.961 1 93.94 109 GLU A O 1
ATOM 889 N N . PHE A 1 110 ? -7.254 24.281 8.914 1 96.62 110 PHE A N 1
ATOM 890 C CA . PHE A 1 110 ? -7.93 24.078 7.637 1 96.62 110 PHE A CA 1
ATOM 891 C C . PHE A 1 110 ? -8.492 22.672 7.547 1 96.62 110 PHE A C 1
ATOM 893 O O . PHE A 1 110 ? -8.117 21.781 8.32 1 96.62 110 PHE A O 1
ATOM 900 N N . SER A 1 111 ? -9.445 22.516 6.594 1 97.44 111 SER A N 1
ATOM 901 C CA . SER A 1 111 ? -10.055 21.219 6.332 1 97.44 111 SER A CA 1
ATOM 902 C C . SER A 1 111 ? -9.711 20.719 4.934 1 97.44 111 SER A C 1
ATOM 904 O O . SER A 1 111 ? -9.523 21.516 4.012 1 97.44 111 SER A O 1
ATOM 906 N N . LEU A 1 112 ? -9.594 19.438 4.844 1 98.25 112 LEU A N 1
ATOM 907 C CA . LEU A 1 112 ? -9.477 18.75 3.562 1 98.25 112 LEU A CA 1
ATOM 908 C C . LEU A 1 112 ? -10.711 17.891 3.295 1 98.25 112 LEU A C 1
ATOM 910 O O . LEU A 1 112 ? -11.016 16.969 4.07 1 98.25 112 LEU A O 1
ATOM 914 N N . ILE A 1 113 ? -11.398 18.188 2.268 1 98.56 113 ILE A N 1
ATOM 915 C CA . ILE A 1 113 ? -12.555 17.391 1.862 1 98.56 113 ILE A CA 1
ATOM 916 C C . ILE A 1 113 ? -12.141 16.406 0.785 1 98.56 113 ILE A C 1
ATOM 918 O O . ILE A 1 113 ? -11.734 16.797 -0.311 1 98.56 113 ILE A O 1
ATOM 922 N N . LEU A 1 114 ? -12.25 15.102 1.116 1 97.44 114 LEU A N 1
ATOM 923 C CA . LEU A 1 114 ? -11.859 14.055 0.179 1 97.44 114 LEU A CA 1
ATOM 924 C C . LEU A 1 114 ? -13.062 13.57 -0.625 1 97.44 114 LEU A C 1
ATOM 926 O O . LEU A 1 114 ? -13.922 12.859 -0.097 1 97.44 114 LEU A O 1
ATOM 930 N N . ASP A 1 115 ? -13.062 13.945 -1.842 1 93.25 115 ASP A N 1
ATOM 931 C CA . ASP A 1 115 ? -14.109 13.438 -2.721 1 93.25 115 ASP A CA 1
ATOM 932 C C . ASP A 1 115 ? -13.891 11.953 -3.029 1 93.25 115 ASP A C 1
ATOM 934 O O . ASP A 1 115 ? -14.852 11.211 -3.229 1 93.25 115 ASP A O 1
ATOM 938 N N . ASP A 1 116 ? -12.664 11.633 -3.158 1 91.75 116 ASP A N 1
ATOM 939 C CA . ASP A 1 116 ? -12.227 10.258 -3.355 1 91.75 116 ASP A CA 1
ATOM 940 C C . ASP A 1 116 ? -11.164 9.875 -2.328 1 91.75 116 ASP A C 1
ATOM 942 O O . ASP A 1 116 ? -10.289 10.68 -1.991 1 91.75 116 ASP A O 1
ATOM 946 N N . ASN A 1 117 ? -11.383 8.758 -1.71 1 94.38 117 ASN A N 1
ATOM 947 C CA . ASN A 1 117 ? -10.391 8.211 -0.791 1 94.38 117 ASN A CA 1
ATOM 948 C C . ASN A 1 117 ? -9.867 6.859 -1.271 1 94.38 117 ASN A C 1
ATOM 950 O O . ASN A 1 117 ? -10.531 5.836 -1.096 1 94.38 117 ASN A O 1
ATOM 954 N N . PRO A 1 118 ? -8.664 6.891 -1.795 1 94.19 118 PRO A N 1
ATOM 955 C CA . PRO A 1 118 ? -8.117 5.645 -2.34 1 94.19 118 PRO A CA 1
ATOM 956 C C . PRO A 1 118 ? -8.031 4.535 -1.298 1 94.19 118 PRO A C 1
ATOM 958 O O . PRO A 1 118 ? -8.102 3.352 -1.644 1 94.19 118 PRO A O 1
ATOM 961 N N . LEU A 1 119 ? -7.859 4.82 -0.066 1 95.69 119 LEU A N 1
ATOM 962 C CA . LEU A 1 119 ? -7.738 3.826 0.995 1 95.69 119 LEU A CA 1
ATOM 963 C C . LEU A 1 119 ? -9.07 3.115 1.228 1 95.69 119 LEU A C 1
ATOM 965 O O . LEU A 1 119 ? -9.094 1.99 1.729 1 95.69 119 LEU A O 1
ATOM 969 N N . ALA A 1 120 ? -10.094 3.764 0.83 1 93.19 120 ALA A N 1
ATOM 970 C CA . ALA A 1 120 ? -11.43 3.279 1.178 1 93.19 120 ALA A CA 1
ATOM 971 C C . ALA A 1 120 ? -12.141 2.711 -0.046 1 93.19 120 ALA A C 1
ATOM 973 O O . ALA A 1 120 ? -13.312 2.334 0.031 1 93.19 120 ALA A O 1
ATOM 974 N N . GLU A 1 121 ? -11.406 2.605 -1.117 1 89.69 121 GLU A N 1
ATOM 975 C CA . GLU A 1 121 ? -12.008 2.053 -2.324 1 89.69 121 GLU A CA 1
ATOM 976 C C . GLU A 1 121 ? -12.391 0.588 -2.127 1 89.69 121 GLU A C 1
ATOM 978 O O . GLU A 1 121 ? -11.578 -0.218 -1.676 1 89.69 121 GLU A O 1
ATOM 983 N N . PHE A 1 122 ? -13.641 0.21 -2.279 1 82.81 122 PHE A N 1
ATOM 984 C CA . PHE A 1 122 ? -14.188 -1.141 -2.211 1 82.81 122 PHE A CA 1
ATOM 985 C C . PHE A 1 122 ? -14.211 -1.646 -0.774 1 82.81 122 PHE A C 1
ATOM 987 O O . PHE A 1 122 ? -14.023 -2.84 -0.527 1 82.81 122 PHE A O 1
ATOM 994 N N . VAL A 1 123 ? -14.242 -0.709 0.093 1 89.56 123 VAL A N 1
ATOM 995 C CA . VAL A 1 123 ? -14.258 -1.108 1.497 1 89.56 123 VAL A CA 1
ATOM 996 C C . VAL A 1 123 ? -15.641 -0.863 2.092 1 89.56 123 VAL A C 1
ATOM 998 O O . VAL A 1 123 ? -16.234 0.2 1.886 1 89.56 123 VAL A O 1
ATOM 1001 N N . GLU A 1 124 ? -16.156 -1.844 2.719 1 88.56 124 GLU A N 1
ATOM 1002 C CA . GLU A 1 124 ? -17.375 -1.721 3.521 1 88.56 124 GLU A CA 1
ATOM 1003 C C . GLU A 1 124 ? -17.109 -2.07 4.98 1 88.56 124 GLU A C 1
ATOM 1005 O O . GLU A 1 124 ? -16.562 -3.133 5.281 1 88.56 124 GLU A O 1
ATOM 1010 N N . LEU A 1 125 ? -17.531 -1.177 5.832 1 89.94 125 LEU A N 1
ATOM 1011 C CA . LEU A 1 125 ? -17.328 -1.438 7.25 1 89.94 125 LEU A CA 1
ATOM 1012 C C . LEU A 1 125 ? -18.531 -2.17 7.844 1 89.94 125 LEU A C 1
ATOM 1014 O O . LEU A 1 125 ? -19.672 -1.806 7.582 1 89.94 125 LEU A O 1
ATOM 1018 N N . PRO A 1 126 ? -18.203 -3.156 8.602 1 87.5 126 PRO A N 1
ATOM 1019 C CA . PRO A 1 126 ? -19.312 -3.736 9.359 1 87.5 126 PRO A CA 1
ATOM 1020 C C . PRO A 1 126 ? -19.953 -2.738 10.32 1 87.5 126 PRO A C 1
ATOM 1022 O O . PRO A 1 126 ? -19.297 -1.774 10.742 1 87.5 126 PRO A O 1
ATOM 1025 N N . ARG A 1 127 ? -21.203 -3.02 10.703 1 87.81 127 ARG A N 1
ATOM 1026 C CA . ARG A 1 127 ? -21.969 -2.125 11.562 1 87.81 127 ARG A CA 1
ATOM 1027 C C . ARG A 1 127 ? -21.266 -1.901 12.891 1 87.81 127 ARG A C 1
ATOM 1029 O O . ARG A 1 127 ? -21.234 -0.782 13.406 1 87.81 127 ARG A O 1
ATOM 1036 N N . ASP A 1 128 ? -20.734 -2.904 13.391 1 90.38 128 ASP A N 1
ATOM 1037 C CA . ASP A 1 128 ? -20.062 -2.822 14.688 1 90.38 128 ASP A CA 1
ATOM 1038 C C . ASP A 1 128 ? -18.828 -1.913 14.617 1 90.38 128 ASP A C 1
ATOM 1040 O O . ASP A 1 128 ? -18.547 -1.187 15.57 1 90.38 128 ASP A O 1
ATOM 1044 N N . ALA A 1 129 ? -18.109 -1.897 13.531 1 89.75 129 ALA A N 1
ATOM 1045 C CA . ALA A 1 129 ? -16.938 -1.04 13.352 1 89.75 129 ALA A CA 1
ATOM 1046 C C . ALA A 1 129 ? -17.344 0.423 13.203 1 89.75 129 ALA A C 1
ATOM 1048 O O . ALA A 1 129 ? -16.703 1.312 13.758 1 89.75 129 ALA A O 1
ATOM 1049 N N . ARG A 1 130 ? -18.422 0.602 12.508 1 88.94 130 ARG A N 1
ATOM 1050 C CA . ARG A 1 130 ? -18.938 1.953 12.305 1 88.94 130 ARG A CA 1
ATOM 1051 C C . ARG A 1 130 ? -19.422 2.562 13.617 1 88.94 130 ARG A C 1
ATOM 1053 O O . ARG A 1 130 ? -19 3.668 13.977 1 88.94 130 ARG A O 1
ATOM 1060 N N . SER A 1 131 ? -20.219 1.818 14.305 1 89.81 131 SER A N 1
ATOM 1061 C CA . SER A 1 131 ? -20.781 2.287 15.57 1 89.81 131 SER A CA 1
ATOM 1062 C C . SER A 1 131 ? -19.719 2.367 16.656 1 89.81 131 SER A C 1
ATOM 1064 O O . SER A 1 131 ? -19.828 3.174 17.578 1 89.81 131 SER A O 1
ATOM 1066 N N . GLY A 1 132 ? -18.703 1.563 16.469 1 90.62 132 GLY A N 1
ATOM 1067 C CA . GLY A 1 132 ? -17.641 1.502 17.469 1 90.62 132 GLY A CA 1
ATOM 1068 C C . GLY A 1 132 ? -16.625 2.619 17.312 1 90.62 132 GLY A C 1
ATOM 1069 O O . GLY A 1 132 ? -15.742 2.779 18.172 1 90.62 132 GLY A O 1
ATOM 1070 N N . GLY A 1 133 ? -16.703 3.287 16.203 1 93.88 133 GLY A N 1
ATOM 1071 C CA . GLY A 1 133 ? -15.891 4.488 16.094 1 93.88 133 GLY A CA 1
ATOM 1072 C C . GLY A 1 133 ? -14.617 4.27 15.297 1 93.88 133 GLY A C 1
ATOM 1073 O O . GLY A 1 133 ? -13.633 4.984 15.484 1 93.88 133 GLY A O 1
ATOM 1074 N N . LEU A 1 134 ? -14.57 3.297 14.484 1 96.38 134 LEU A N 1
ATOM 1075 C CA . LEU A 1 134 ? -13.383 3.062 13.664 1 96.38 134 LEU A CA 1
ATOM 1076 C C . LEU A 1 134 ? -13.234 4.141 12.602 1 96.38 134 LEU A C 1
ATOM 1078 O O . LEU A 1 134 ? -14.188 4.434 11.867 1 96.38 134 LEU A O 1
ATOM 1082 N N . TRP A 1 135 ? -12.125 4.711 12.57 1 97.06 135 TRP A N 1
ATOM 1083 C CA . TRP A 1 135 ? -11.711 5.555 11.453 1 97.06 135 TRP A CA 1
ATOM 1084 C C . TRP A 1 135 ? -10.75 4.809 10.531 1 97.06 135 TRP A C 1
ATOM 1086 O O . TRP A 1 135 ? -9.539 4.816 10.75 1 97.06 135 TRP A O 1
ATOM 1096 N N . PHE A 1 136 ? -11.297 4.281 9.516 1 97 136 PHE A N 1
ATOM 1097 C CA . PHE A 1 136 ? -10.594 3.34 8.656 1 97 136 PHE A CA 1
ATOM 1098 C C . PHE A 1 136 ? -9.328 3.973 8.086 1 97 136 PHE A C 1
ATOM 1100 O O . PHE A 1 136 ? -8.281 3.32 8.008 1 97 136 PHE A O 1
ATOM 1107 N N . SER A 1 137 ? -9.414 5.258 7.707 1 97.81 137 SER A N 1
ATOM 1108 C CA . SER A 1 137 ? -8.297 5.918 7.035 1 97.81 137 SER A CA 1
ATOM 1109 C C . SER A 1 137 ? -7.512 6.797 8 1 97.81 137 SER A C 1
ATOM 1111 O O . SER A 1 137 ? -6.898 7.789 7.586 1 97.81 137 SER A O 1
ATOM 1113 N N . ASN A 1 138 ? -7.539 6.434 9.289 1 98.12 138 ASN A N 1
ATOM 1114 C CA . ASN A 1 138 ? -6.902 7.262 10.305 1 98.12 138 ASN A CA 1
ATOM 1115 C C . ASN A 1 138 ? -5.391 7.305 10.133 1 98.12 138 ASN A C 1
ATOM 1117 O O . ASN A 1 138 ? -4.707 8.109 10.766 1 98.12 138 ASN A O 1
ATOM 1121 N N . VAL A 1 139 ? -4.863 6.465 9.289 1 98.44 139 VAL A N 1
ATOM 1122 C CA . VAL A 1 139 ? -3.443 6.496 8.953 1 98.44 139 VAL A CA 1
ATOM 1123 C C . VAL A 1 139 ? -3.088 7.844 8.336 1 98.44 139 VAL A C 1
ATOM 1125 O O . VAL A 1 139 ? -1.973 8.344 8.516 1 98.44 139 VAL A O 1
ATOM 1128 N N . LEU A 1 140 ? -4.008 8.43 7.633 1 98.56 140 LEU A N 1
ATOM 1129 C CA . LEU A 1 140 ? -3.758 9.695 6.949 1 98.56 140 LEU A CA 1
ATOM 1130 C C . LEU A 1 140 ? -3.508 10.812 7.949 1 98.56 140 LEU A C 1
ATOM 1132 O O . LEU A 1 140 ? -2.674 11.688 7.715 1 98.56 140 LEU A O 1
ATOM 1136 N N . THR A 1 141 ? -4.266 10.812 9.047 1 98.69 141 THR A N 1
ATOM 1137 C CA . THR A 1 141 ? -4.051 11.82 10.078 1 98.69 141 THR A CA 1
ATOM 1138 C C . THR A 1 141 ? -2.639 11.719 10.648 1 98.69 141 THR A C 1
ATOM 1140 O O . THR A 1 141 ? -1.987 12.742 10.883 1 98.69 141 THR A O 1
ATOM 1143 N N . GLY A 1 142 ? -2.215 10.5 10.82 1 98.69 142 GLY A N 1
ATOM 1144 C CA . GLY A 1 142 ? -0.849 10.297 11.281 1 98.69 142 GLY A CA 1
ATOM 1145 C C . GLY A 1 142 ? 0.188 10.781 10.281 1 98.69 142 GLY A C 1
ATOM 1146 O O . GLY A 1 142 ? 1.163 11.438 10.664 1 98.69 142 GLY A O 1
ATOM 1147 N N . VAL A 1 143 ? 0.006 10.438 9.031 1 98.69 143 VAL A N 1
ATOM 1148 C CA . VAL A 1 143 ? 0.934 10.844 7.984 1 98.69 143 VAL A CA 1
ATOM 1149 C C . VAL A 1 143 ? 1.074 12.367 7.984 1 98.69 143 VAL A C 1
ATOM 1151 O O . VAL A 1 143 ? 2.189 12.891 7.938 1 98.69 143 VAL A O 1
ATOM 1154 N N . LEU A 1 144 ? -0.039 13.047 8.055 1 98.69 144 LEU A N 1
ATOM 1155 C CA . LEU A 1 144 ? -0.026 14.508 8.047 1 98.69 144 LEU A CA 1
ATOM 1156 C C . LEU A 1 144 ? 0.709 15.047 9.266 1 98.69 144 LEU A C 1
ATOM 1158 O O . LEU A 1 144 ? 1.58 15.914 9.133 1 98.69 144 LEU A O 1
ATOM 1162 N N . ARG A 1 145 ? 0.373 14.539 10.414 1 98.5 145 ARG A N 1
ATOM 1163 C CA . ARG A 1 145 ? 1.012 15.008 11.641 1 98.5 145 ARG A CA 1
ATOM 1164 C C . ARG A 1 145 ? 2.52 14.781 11.594 1 98.5 145 ARG A C 1
ATOM 1166 O O . ARG A 1 145 ? 3.299 15.68 11.914 1 98.5 145 ARG A O 1
ATOM 1173 N N . GLY A 1 146 ? 2.924 13.609 11.211 1 98.44 146 GLY A N 1
ATOM 1174 C CA . GLY A 1 146 ? 4.34 13.281 11.125 1 98.44 146 GLY A CA 1
ATOM 1175 C C . GLY A 1 146 ? 5.086 14.133 10.109 1 98.44 146 GLY A C 1
ATOM 1176 O O . GLY A 1 146 ? 6.176 14.633 10.398 1 98.44 146 GLY A O 1
ATOM 1177 N N . ALA A 1 147 ? 4.535 14.273 8.977 1 98.19 147 ALA A N 1
ATOM 1178 C CA . ALA A 1 147 ? 5.172 15.039 7.906 1 98.19 147 ALA A CA 1
ATOM 1179 C C . ALA A 1 147 ? 5.324 16.516 8.305 1 98.19 147 ALA A C 1
ATOM 1181 O O . ALA A 1 147 ? 6.398 17.094 8.148 1 98.19 147 ALA A O 1
ATOM 1182 N N . LEU A 1 148 ? 4.289 17.094 8.836 1 97.75 148 LEU A N 1
ATOM 1183 C CA . LEU A 1 148 ? 4.293 18.5 9.18 1 97.75 148 LEU A CA 1
ATOM 1184 C C . LEU A 1 148 ? 5.227 18.781 10.359 1 97.75 148 LEU A C 1
ATOM 1186 O O . LEU A 1 148 ? 5.871 19.828 10.422 1 97.75 148 LEU A O 1
ATOM 1190 N N . GLU A 1 149 ? 5.297 17.812 11.227 1 97.06 149 GLU A N 1
ATOM 1191 C CA . GLU A 1 149 ? 6.219 17.953 12.352 1 97.06 149 GLU A CA 1
ATOM 1192 C C . GLU A 1 149 ? 7.66 18.078 11.875 1 97.06 149 GLU A C 1
ATOM 1194 O O . GLU A 1 149 ? 8.445 18.859 12.422 1 97.06 149 GLU A O 1
ATOM 1199 N N . MET A 1 150 ? 8.039 17.375 10.859 1 95.88 150 MET A N 1
ATOM 1200 C CA . MET A 1 150 ? 9.406 17.359 10.336 1 95.88 150 MET A CA 1
ATOM 1201 C C . MET A 1 150 ? 9.742 18.703 9.68 1 95.88 150 MET A C 1
ATOM 1203 O O . MET A 1 150 ? 10.914 19 9.445 1 95.88 150 MET A O 1
ATOM 1207 N N . VAL A 1 151 ? 8.797 19.484 9.375 1 94.44 151 VAL A N 1
ATOM 1208 C CA . VAL A 1 151 ? 9.047 20.812 8.828 1 94.44 151 VAL A CA 1
ATOM 1209 C C . VAL A 1 151 ? 8.68 21.891 9.852 1 94.44 151 VAL A C 1
ATOM 1211 O O . VAL A 1 151 ? 8.195 22.953 9.5 1 94.44 151 VAL A O 1
ATOM 1214 N N . GLN A 1 152 ? 8.711 21.469 11.094 1 94.75 152 GLN A N 1
ATOM 1215 C CA . GLN A 1 152 ? 8.727 22.344 12.258 1 94.75 152 GLN A CA 1
ATOM 1216 C C . GLN A 1 152 ? 7.32 22.859 12.57 1 94.75 152 GLN A C 1
ATOM 1218 O O . GLN A 1 152 ? 7.156 24 13.023 1 94.75 152 GLN A O 1
ATOM 1223 N N . MET A 1 153 ? 6.348 22.078 12.297 1 95.88 153 MET A N 1
ATOM 1224 C CA . MET A 1 153 ? 4.977 22.422 12.656 1 95.88 153 MET A CA 1
ATOM 1225 C C . MET A 1 153 ? 4.332 21.312 13.477 1 95.88 153 MET A C 1
ATOM 1227 O O . MET A 1 153 ? 4.156 20.203 12.992 1 95.88 153 MET A O 1
ATOM 1231 N N . GLN A 1 154 ? 4.055 21.625 14.648 1 97 154 GLN A N 1
ATOM 1232 C CA . GLN A 1 154 ? 3.256 20.703 15.438 1 97 154 GLN A CA 1
ATOM 1233 C C . GLN A 1 154 ? 1.766 20.875 15.156 1 97 154 GLN A C 1
ATOM 1235 O O . GLN A 1 154 ? 1.236 21.984 15.273 1 97 154 GLN A O 1
ATOM 1240 N N . THR A 1 155 ? 1.123 19.766 14.805 1 97.81 155 THR A N 1
ATOM 1241 C CA . THR A 1 155 ? -0.27 19.859 14.383 1 97.81 155 THR A CA 1
ATOM 1242 C C . THR A 1 155 ? -1.116 18.781 15.031 1 97.81 155 THR A C 1
ATOM 1244 O O . THR A 1 155 ? -0.583 17.781 15.531 1 97.81 155 THR A O 1
ATOM 1247 N N . GLU A 1 156 ? -2.357 19.094 15.117 1 97.56 156 GLU A N 1
ATOM 1248 C CA . GLU A 1 156 ? -3.381 18.078 15.375 1 97.56 156 GLU A CA 1
ATOM 1249 C C . GLU A 1 156 ? -4.18 17.781 14.109 1 97.56 156 GLU A C 1
ATOM 1251 O O . GLU A 1 156 ? -4.641 18.688 13.422 1 97.56 156 GLU A O 1
ATOM 1256 N N . CYS A 1 157 ? -4.266 16.562 13.805 1 98.38 157 CYS A N 1
ATOM 1257 C CA . CYS A 1 157 ? -5 16.109 12.625 1 98.38 157 CYS A CA 1
ATOM 1258 C C . CYS A 1 157 ? -6.047 15.07 13.008 1 98.38 157 CYS A C 1
ATOM 1260 O O . CYS A 1 157 ? -5.758 14.133 13.758 1 98.38 157 CYS A O 1
ATOM 1262 N N . PHE A 1 158 ? -7.285 15.25 12.5 1 97.94 158 PHE A N 1
ATOM 1263 C CA . PHE A 1 158 ? -8.32 14.289 12.852 1 97.94 158 PHE A CA 1
ATOM 1264 C C . PHE A 1 158 ? -9.453 14.312 11.828 1 97.94 158 PHE A C 1
ATOM 1266 O O . PHE A 1 158 ? -9.688 15.336 11.18 1 97.94 158 PHE A O 1
ATOM 1273 N N . PHE A 1 159 ? -10.141 13.211 11.719 1 97.69 159 PHE A N 1
ATOM 1274 C CA . PHE A 1 159 ? -11.32 13.148 10.875 1 97.69 159 PHE A CA 1
ATOM 1275 C C . PHE A 1 159 ? -12.531 13.727 11.586 1 97.69 159 PHE A C 1
ATOM 1277 O O . PHE A 1 159 ? -12.773 13.422 12.758 1 97.69 159 PHE A O 1
ATOM 1284 N N . VAL A 1 160 ? -13.25 14.547 10.859 1 96.56 160 VAL A N 1
ATOM 1285 C CA . VAL A 1 160 ? -14.484 15.141 11.375 1 96.56 160 VAL A CA 1
ATOM 1286 C C . VAL A 1 160 ? -15.68 14.328 10.891 1 96.56 160 VAL A C 1
ATOM 1288 O O . VAL A 1 160 ? -16.672 14.172 11.617 1 96.56 160 VAL A O 1
ATOM 1291 N N . SER A 1 161 ? -15.578 13.828 9.742 1 96.88 161 SER A N 1
ATOM 1292 C CA . SER A 1 161 ? -16.609 13.016 9.102 1 96.88 161 SER A CA 1
ATOM 1293 C C . SER A 1 161 ? -15.992 12.023 8.117 1 96.88 161 SER A C 1
ATOM 1295 O O . SER A 1 161 ? -14.844 12.188 7.695 1 96.88 161 SER A O 1
ATOM 1297 N N . ASP A 1 162 ? -16.734 11 7.797 1 96.44 162 ASP A N 1
ATOM 1298 C CA . ASP A 1 162 ? -16.281 9.969 6.867 1 96.44 162 ASP A CA 1
ATOM 1299 C C . ASP A 1 162 ? -17.469 9.281 6.199 1 96.44 162 ASP A C 1
ATOM 1301 O O . ASP A 1 162 ? -18.375 8.812 6.879 1 96.44 162 ASP A O 1
ATOM 1305 N N . THR A 1 163 ? -17.391 9.172 4.949 1 95.38 163 THR A N 1
ATOM 1306 C CA . THR A 1 163 ? -18.453 8.523 4.203 1 95.38 163 THR A CA 1
ATOM 1307 C C . THR A 1 163 ? -18.578 7.055 4.594 1 95.38 163 THR A C 1
ATOM 1309 O O . THR A 1 163 ? -19.672 6.492 4.594 1 95.38 163 THR A O 1
ATOM 1312 N N . LEU A 1 164 ? -17.469 6.398 4.957 1 94.12 164 LEU A N 1
ATOM 1313 C CA . LEU A 1 164 ? -17.484 5.004 5.383 1 94.12 164 LEU A CA 1
ATOM 1314 C C . LEU A 1 164 ? -18.297 4.84 6.672 1 94.12 164 LEU A C 1
ATOM 1316 O O . LEU A 1 164 ? -18.719 3.734 7 1 94.12 164 LEU A O 1
ATOM 1320 N N . ARG A 1 165 ? -18.469 5.914 7.348 1 93.25 165 ARG A N 1
ATOM 1321 C CA . ARG A 1 165 ? -19.188 5.863 8.617 1 93.25 165 ARG A CA 1
ATOM 1322 C C . ARG A 1 165 ? -20.609 6.402 8.461 1 93.25 165 ARG A C 1
ATOM 1324 O O . ARG A 1 165 ? -21.312 6.605 9.445 1 93.25 165 ARG A O 1
ATOM 1331 N N . GLY A 1 166 ? -20.969 6.754 7.211 1 91.19 166 GLY A N 1
ATOM 1332 C CA . GLY A 1 166 ? -22.344 7.152 6.93 1 91.19 166 GLY A CA 1
ATOM 1333 C C . GLY A 1 166 ? -22.5 8.648 6.746 1 91.19 166 GLY A C 1
ATOM 1334 O O . GLY A 1 166 ? -23.609 9.133 6.516 1 91.19 166 GLY A O 1
ATOM 1335 N N . ASP A 1 167 ? -21.453 9.375 6.785 1 94.81 167 ASP A N 1
ATOM 1336 C CA . ASP A 1 167 ? -21.531 10.82 6.59 1 94.81 167 ASP A CA 1
ATOM 1337 C C . ASP A 1 167 ? -21.625 11.164 5.105 1 94.81 167 ASP A C 1
ATOM 1339 O O . ASP A 1 167 ? -21.406 10.305 4.246 1 94.81 167 ASP A O 1
ATOM 1343 N N . GLU A 1 168 ? -21.891 12.328 4.84 1 94.62 168 GLU A N 1
ATOM 1344 C CA . GLU A 1 168 ? -22.047 12.789 3.463 1 94.62 168 GLU A CA 1
ATOM 1345 C C . GLU A 1 168 ? -20.688 12.992 2.791 1 94.62 168 GLU A C 1
ATOM 1347 O O . GLU A 1 168 ? -20.562 12.789 1.581 1 94.62 168 GLU A O 1
ATOM 1352 N N . THR A 1 169 ? -19.75 13.438 3.621 1 96.06 169 THR A N 1
ATOM 1353 C CA . THR A 1 169 ? -18.422 13.734 3.084 1 96.06 169 THR A CA 1
ATOM 1354 C C . THR A 1 169 ? -17.344 13.195 4.012 1 96.06 169 THR A C 1
ATOM 1356 O O . THR A 1 169 ? -17.609 12.883 5.172 1 96.06 169 THR A O 1
ATOM 1359 N N . THR A 1 170 ? -16.219 13 3.439 1 97.44 170 THR A N 1
ATOM 1360 C CA . THR A 1 170 ? -15.016 12.711 4.23 1 97.44 170 THR A CA 1
ATOM 1361 C C . THR A 1 170 ? -14.188 13.977 4.438 1 97.44 170 THR A C 1
ATOM 1363 O O . THR A 1 170 ? -13.711 14.578 3.473 1 97.44 170 THR A O 1
ATOM 1366 N N . GLU A 1 171 ? -14.094 14.344 5.684 1 98.06 171 GLU A N 1
ATOM 1367 C CA . GLU A 1 171 ? -13.414 15.586 6.031 1 98.06 171 GLU A CA 1
ATOM 1368 C C . GLU A 1 171 ? -12.297 15.344 7.039 1 98.06 171 GLU A C 1
ATOM 1370 O O . GLU A 1 171 ? -12.523 14.742 8.094 1 98.06 171 GLU A O 1
ATOM 1375 N N . LEU A 1 172 ? -11.156 15.812 6.688 1 98.06 172 LEU A N 1
ATOM 1376 C CA . LEU A 1 172 ? -9.984 15.805 7.559 1 98.06 172 LEU A CA 1
ATOM 1377 C C . LEU A 1 172 ? -9.641 17.219 8.016 1 98.06 172 LEU A C 1
ATOM 1379 O O . LEU A 1 172 ? -9.586 18.141 7.199 1 98.06 172 LEU A O 1
ATOM 1383 N N . ARG A 1 173 ? -9.461 17.359 9.273 1 97.25 173 ARG A N 1
ATOM 1384 C CA . ARG A 1 173 ? -9.133 18.672 9.836 1 97.25 173 ARG A CA 1
ATOM 1385 C C . ARG A 1 173 ? -7.691 18.703 10.336 1 97.25 173 ARG A C 1
ATOM 1387 O O . ARG A 1 173 ? -7.219 17.734 10.945 1 97.25 173 ARG A O 1
ATOM 1394 N N . VAL A 1 174 ? -7.016 19.766 10.031 1 97.75 174 VAL A N 1
ATOM 1395 C CA . VAL A 1 174 ? -5.645 19.984 10.477 1 97.75 174 VAL A CA 1
ATOM 1396 C C . VAL A 1 174 ? -5.551 21.297 11.242 1 97.75 174 VAL A C 1
ATOM 1398 O O . VAL A 1 174 ? -5.934 22.344 10.734 1 97.75 174 VAL A O 1
ATOM 1401 N N . ARG A 1 175 ? -5.055 21.188 12.406 1 96.25 175 ARG A N 1
ATOM 1402 C CA . ARG A 1 175 ? -4.926 22.359 13.266 1 96.25 175 ARG A CA 1
ATOM 1403 C C . ARG A 1 175 ? -3.48 22.562 13.711 1 96.25 175 ARG A C 1
ATOM 1405 O O . ARG A 1 175 ? -2.842 21.641 14.211 1 96.25 175 ARG A O 1
ATOM 1412 N N . LEU A 1 176 ? -3.033 23.828 13.562 1 95.31 176 LEU A N 1
ATOM 1413 C CA . LEU A 1 176 ? -1.688 24.156 14.016 1 95.31 176 LEU A CA 1
ATOM 1414 C C . LEU A 1 176 ? -1.666 24.406 15.523 1 95.31 176 LEU A C 1
ATOM 1416 O O . LEU A 1 176 ? -2.43 25.234 16.031 1 95.31 176 LEU A O 1
ATOM 1420 N N . ILE A 1 177 ? -0.877 23.672 16.156 1 94.88 177 ILE A N 1
ATOM 1421 C CA . ILE A 1 177 ? -0.729 23.891 17.594 1 94.88 177 ILE A CA 1
ATOM 1422 C C . ILE A 1 177 ? 0.363 24.922 17.859 1 94.88 177 ILE A C 1
ATOM 1424 O O . ILE A 1 177 ? 0.128 25.922 18.547 1 94.88 177 ILE A O 1
ATOM 1428 N N . LYS A 1 178 ? 1.601 24.656 17.281 1 93.19 178 LYS A N 1
ATOM 1429 C CA . LYS A 1 178 ? 2.703 25.594 17.438 1 93.19 178 LYS A CA 1
ATOM 1430 C C . LYS A 1 178 ? 3.803 25.312 16.406 1 93.19 178 LYS A C 1
ATOM 1432 O O . LYS A 1 178 ? 3.863 24.234 15.836 1 93.19 178 LYS A O 1
ATOM 1437 N N . HIS A 1 179 ? 4.602 26.328 16.234 1 92 179 HIS A N 1
ATOM 1438 C CA . HIS A 1 179 ? 5.82 26.172 15.461 1 92 179 HIS A CA 1
ATOM 1439 C C . HIS A 1 179 ? 6.973 25.688 16.328 1 92 179 HIS A C 1
ATOM 1441 O O . HIS A 1 179 ? 7.148 26.156 17.453 1 92 179 HIS A O 1
ATOM 1447 N N . LEU A 1 180 ? 7.586 24.688 15.852 1 88.25 180 LEU A N 1
ATOM 1448 C CA . LEU A 1 180 ? 8.703 24.125 16.609 1 88.25 180 LEU A CA 1
ATOM 1449 C C . LEU A 1 180 ? 9.992 24.906 16.328 1 88.25 180 LEU A C 1
ATOM 1451 O O . LEU A 1 180 ? 10.203 25.375 15.211 1 88.25 180 LEU A O 1
ATOM 1455 N N . ASP A 1 181 ? 10.695 25.469 17.453 1 76.69 181 ASP A N 1
ATOM 1456 C CA . ASP A 1 181 ? 11.93 26.234 17.359 1 76.69 181 ASP A CA 1
ATOM 1457 C C . ASP A 1 181 ? 13.031 25.422 16.672 1 76.69 181 ASP A C 1
ATOM 1459 O O . ASP A 1 181 ? 13.07 24.203 16.781 1 76.69 181 ASP A O 1
ATOM 1463 N N . GLU A 1 182 ? 13.617 25.969 15.617 1 60.88 182 GLU A N 1
ATOM 1464 C CA . GLU A 1 182 ? 14.844 25.344 15.133 1 60.88 182 GLU A CA 1
ATOM 1465 C C . GLU A 1 182 ? 15.852 25.141 16.266 1 60.88 182 GLU A C 1
ATOM 1467 O O . GLU A 1 182 ? 16.125 26.078 17.031 1 60.88 182 GLU A O 1
ATOM 1472 N N . GLU A 1 183 ? 15.766 24.156 16.969 1 52 183 GLU A N 1
ATOM 1473 C CA . GLU A 1 183 ? 16.766 24.031 18.031 1 52 183 GLU A CA 1
ATOM 1474 C C . GLU A 1 183 ? 18.109 24.594 17.578 1 52 183 GLU A C 1
ATOM 1476 O O . GLU A 1 183 ? 18.672 24.141 16.578 1 52 183 GLU A O 1
ATOM 1481 N N . ALA A 1 184 ? 18.406 25.844 17.828 1 48.91 184 ALA A N 1
ATOM 1482 C CA . ALA A 1 184 ? 19.75 26.375 17.656 1 48.91 184 ALA A CA 1
ATOM 1483 C C . ALA A 1 184 ? 20.797 25.406 18.203 1 48.91 184 ALA A C 1
ATOM 1485 O O . ALA A 1 184 ? 20.594 24.797 19.266 1 48.91 184 ALA A O 1
ATOM 1486 N N . PRO A 1 185 ? 21.656 24.797 17.312 1 49.22 185 PRO A N 1
ATOM 1487 C CA . PRO A 1 185 ? 22.75 24.016 17.891 1 49.22 185 PRO A CA 1
ATOM 1488 C C . PRO A 1 185 ? 23.312 24.641 19.172 1 49.22 185 PRO A C 1
ATOM 1490 O O . PRO A 1 185 ? 23.375 25.875 19.266 1 49.22 185 PRO A O 1
ATOM 1493 N N . ILE A 1 186 ? 23.031 24.078 20.328 1 46.88 186 ILE A N 1
ATOM 1494 C CA . ILE A 1 186 ? 23.703 24.562 21.531 1 46.88 186 ILE A CA 1
ATOM 1495 C C . ILE A 1 186 ? 25.125 25.016 21.203 1 46.88 186 ILE A C 1
ATOM 1497 O O . ILE A 1 186 ? 25.922 24.219 20.703 1 46.88 186 ILE A O 1
ATOM 1501 N N . ALA A 1 187 ? 25.219 26.203 20.781 1 43.31 187 ALA A N 1
ATOM 1502 C CA . ALA A 1 187 ? 26.562 26.75 20.703 1 43.31 187 ALA A CA 1
ATOM 1503 C C . ALA A 1 187 ? 27.391 26.422 21.953 1 43.31 187 ALA A C 1
ATOM 1505 O O . ALA A 1 187 ? 27 26.766 23.062 1 43.31 187 ALA A O 1
ATOM 1506 N N . ASP A 1 188 ? 28.016 25.25 22.016 1 45.16 188 ASP A N 1
ATOM 1507 C CA . ASP A 1 188 ? 29.062 25 22.984 1 45.16 188 ASP A CA 1
ATOM 1508 C C . ASP A 1 188 ? 30.031 26.172 23.062 1 45.16 188 ASP A C 1
ATOM 1510 O O . ASP A 1 188 ? 30.75 26.469 22.109 1 45.16 188 ASP A O 1
ATOM 1514 N N . ASP A 1 189 ? 29.5 27.297 23.516 1 33.12 189 ASP A N 1
ATOM 1515 C CA . ASP A 1 189 ? 30.562 28.156 24.047 1 33.12 189 ASP A CA 1
ATOM 1516 C C . ASP A 1 189 ? 31.25 27.5 25.25 1 33.12 189 ASP A C 1
ATOM 1518 O O . ASP A 1 189 ? 30.594 26.844 26.062 1 33.12 189 ASP A O 1
ATOM 1522 N N . MET B 1 1 ? 0.304 -16.766 -27.562 1 66.31 1 MET B N 1
ATOM 1523 C CA . MET B 1 1 ? 0.867 -15.422 -27.734 1 66.31 1 MET B CA 1
ATOM 1524 C C . MET B 1 1 ? 2.369 -15.43 -27.484 1 66.31 1 MET B C 1
ATOM 1526 O O . MET B 1 1 ? 2.857 -16.188 -26.641 1 66.31 1 MET B O 1
ATOM 1530 N N . SER B 1 2 ? 3.156 -14.727 -28.297 1 77.31 2 SER B N 1
ATOM 1531 C CA . SER B 1 2 ? 4.609 -14.656 -28.172 1 77.31 2 SER B CA 1
ATOM 1532 C C . SER B 1 2 ? 5.016 -13.891 -26.922 1 77.31 2 SER B C 1
ATOM 1534 O O . SER B 1 2 ? 4.215 -13.148 -26.344 1 77.31 2 SER B O 1
ATOM 1536 N N . THR B 1 3 ? 6.156 -14.211 -26.391 1 81.5 3 THR B N 1
ATOM 1537 C CA . THR B 1 3 ? 6.738 -13.539 -25.234 1 81.5 3 THR B CA 1
ATOM 1538 C C . THR B 1 3 ? 6.688 -12.023 -25.406 1 81.5 3 THR B C 1
ATOM 1540 O O . THR B 1 3 ? 6.371 -11.289 -24.469 1 81.5 3 THR B O 1
ATOM 1543 N N . LYS B 1 4 ? 6.91 -11.602 -26.594 1 84.69 4 LYS B N 1
ATOM 1544 C CA . LYS B 1 4 ? 6.91 -10.18 -26.906 1 84.69 4 LYS B CA 1
ATOM 1545 C C . LYS B 1 4 ? 5.508 -9.586 -26.781 1 84.69 4 LYS B C 1
ATOM 1547 O O . LYS B 1 4 ? 5.34 -8.461 -26.312 1 84.69 4 LYS B O 1
ATOM 1552 N N . GLN B 1 5 ? 4.609 -10.406 -27.156 1 88.25 5 GLN B N 1
ATOM 1553 C CA . GLN B 1 5 ? 3.221 -9.969 -27.109 1 88.25 5 GLN B CA 1
ATOM 1554 C C . GLN B 1 5 ? 2.746 -9.789 -25.672 1 88.25 5 GLN B C 1
ATOM 1556 O O . GLN B 1 5 ? 2.041 -8.828 -25.359 1 88.25 5 GLN B O 1
ATOM 1561 N N . TYR B 1 6 ? 3.223 -10.648 -24.844 1 91.12 6 TYR B N 1
ATOM 1562 C CA . TYR B 1 6 ? 2.846 -10.539 -23.438 1 91.12 6 TYR B CA 1
ATOM 1563 C C . TYR B 1 6 ? 3.457 -9.297 -22.797 1 91.12 6 TYR B C 1
ATOM 1565 O O . TYR B 1 6 ? 2.803 -8.609 -22.016 1 91.12 6 TYR B O 1
ATOM 1573 N N . LYS B 1 7 ? 4.672 -9.047 -23.156 1 92.75 7 LYS B N 1
ATOM 1574 C CA . LYS B 1 7 ? 5.348 -7.867 -22.625 1 92.75 7 LYS B CA 1
ATOM 1575 C C . LYS B 1 7 ? 4.629 -6.586 -23.031 1 92.75 7 LYS B C 1
ATOM 1577 O O . LYS B 1 7 ? 4.434 -5.684 -22.219 1 92.75 7 LYS B O 1
ATOM 1582 N N . GLN B 1 8 ? 4.254 -6.543 -24.281 1 93.5 8 GLN B N 1
ATOM 1583 C CA . GLN B 1 8 ? 3.537 -5.379 -24.781 1 93.5 8 GLN B CA 1
ATOM 1584 C C . GLN B 1 8 ? 2.17 -5.238 -24.125 1 93.5 8 GLN B C 1
ATOM 1586 O O . GLN B 1 8 ? 1.732 -4.129 -23.812 1 93.5 8 GLN B O 1
ATOM 1591 N N . ALA B 1 9 ? 1.545 -6.32 -23.984 1 92.06 9 ALA B N 1
ATOM 1592 C CA . ALA B 1 9 ? 0.242 -6.316 -23.312 1 92.06 9 ALA B CA 1
ATOM 1593 C C . ALA B 1 9 ? 0.35 -5.766 -21.906 1 92.06 9 ALA B C 1
ATOM 1595 O O . ALA B 1 9 ? -0.467 -4.941 -21.484 1 92.06 9 ALA B O 1
ATOM 1596 N N . GLY B 1 10 ? 1.318 -6.207 -21.172 1 93.5 10 GLY B N 1
ATOM 1597 C CA . GLY B 1 10 ? 1.543 -5.707 -19.828 1 93.5 10 GLY B CA 1
ATOM 1598 C C . GLY B 1 10 ? 1.78 -4.211 -19.766 1 93.5 10 GLY B C 1
ATOM 1599 O O . GLY B 1 10 ? 1.226 -3.516 -18.922 1 93.5 10 GLY B O 1
ATOM 1600 N N . GLU B 1 11 ? 2.543 -3.752 -20.672 1 94.81 11 GLU B N 1
ATOM 1601 C CA . GLU B 1 11 ? 2.842 -2.326 -20.766 1 94.81 11 GLU B CA 1
ATOM 1602 C C . GLU B 1 11 ? 1.588 -1.517 -21.078 1 94.81 11 GLU B C 1
ATOM 1604 O O . GLU B 1 11 ? 1.374 -0.445 -20.5 1 94.81 11 GLU B O 1
ATOM 1609 N N . ASP B 1 12 ? 0.825 -2.033 -21.969 1 94.38 12 ASP B N 1
ATOM 1610 C CA . ASP B 1 12 ? -0.397 -1.349 -22.375 1 94.38 12 ASP B CA 1
ATOM 1611 C C . ASP B 1 12 ? -1.381 -1.236 -21.219 1 94.38 12 ASP B C 1
ATOM 1613 O O . ASP B 1 12 ? -1.972 -0.177 -20.984 1 94.38 12 ASP B O 1
ATOM 1617 N N . VAL B 1 13 ? -1.562 -2.301 -20.484 1 94.44 13 VAL B N 1
ATOM 1618 C CA . VAL B 1 13 ? -2.471 -2.311 -19.344 1 94.44 13 VAL B CA 1
ATOM 1619 C C . VAL B 1 13 ? -1.97 -1.34 -18.281 1 94.44 13 VAL B C 1
ATOM 1621 O O . VAL B 1 13 ? -2.746 -0.551 -17.734 1 94.44 13 VAL B O 1
ATOM 1624 N N . TRP B 1 14 ? -0.688 -1.348 -18 1 94.56 14 TRP B N 1
ATOM 1625 C CA . TRP B 1 14 ? -0.089 -0.486 -16.984 1 94.56 14 TRP B CA 1
ATOM 1626 C C . TRP B 1 14 ? -0.273 0.985 -17.344 1 94.56 14 TRP B C 1
ATOM 1628 O O . TRP B 1 14 ? -0.694 1.786 -16.5 1 94.56 14 TRP B O 1
ATOM 1638 N N . LYS B 1 15 ? -0.081 1.274 -18.547 1 93.44 15 LYS B N 1
ATOM 1639 C CA . LYS B 1 15 ? -0.071 2.668 -18.984 1 93.44 15 LYS B CA 1
ATOM 1640 C C . LYS B 1 15 ? -1.49 3.213 -19.109 1 93.44 15 LYS B C 1
ATOM 1642 O O . LYS B 1 15 ? -1.768 4.344 -18.703 1 93.44 15 LYS B O 1
ATOM 1647 N N . ASN B 1 16 ? -2.441 2.359 -19.547 1 91.5 16 ASN B N 1
ATOM 1648 C CA . ASN B 1 16 ? -3.703 2.924 -20 1 91.5 16 ASN B CA 1
ATOM 1649 C C . ASN B 1 16 ? -4.867 2.492 -19.109 1 91.5 16 ASN B C 1
ATOM 1651 O O . ASN B 1 16 ? -5.938 3.105 -19.141 1 91.5 16 ASN B O 1
ATOM 1655 N N . ARG B 1 17 ? -4.711 1.492 -18.328 1 89.19 17 ARG B N 1
ATOM 1656 C CA . ARG B 1 17 ? -5.887 0.918 -17.688 1 89.19 17 ARG B CA 1
ATOM 1657 C C . ARG B 1 17 ? -5.656 0.732 -16.188 1 89.19 17 ARG B C 1
ATOM 1659 O O . ARG B 1 17 ? -6.445 0.075 -15.508 1 89.19 17 ARG B O 1
ATOM 1666 N N . THR B 1 18 ? -4.625 1.18 -15.703 1 93 18 THR B N 1
ATOM 1667 C CA . THR B 1 18 ? -4.293 0.946 -14.305 1 93 18 THR B CA 1
ATOM 1668 C C . THR B 1 18 ? -4.309 2.254 -13.523 1 93 18 THR B C 1
ATOM 1670 O O . THR B 1 18 ? -3.701 3.242 -13.938 1 93 18 THR B O 1
ATOM 1673 N N . GLU B 1 19 ? -5.137 2.234 -12.469 1 93.75 19 GLU B N 1
ATOM 1674 C CA . GLU B 1 19 ? -5.012 3.32 -11.508 1 93.75 19 GLU B CA 1
ATOM 1675 C C . GLU B 1 19 ? -3.768 3.148 -10.641 1 93.75 19 GLU B C 1
ATOM 1677 O O . GLU B 1 19 ? -3.439 2.031 -10.227 1 93.75 19 GLU B O 1
ATOM 1682 N N . LYS B 1 20 ? -3.092 4.262 -10.422 1 95.88 20 LYS B N 1
ATOM 1683 C CA . LYS B 1 20 ? -1.776 4.156 -9.797 1 95.88 20 LYS B CA 1
ATOM 1684 C C . LYS B 1 20 ? -1.706 4.984 -8.516 1 95.88 20 LYS B C 1
ATOM 1686 O O . LYS B 1 20 ? -2.498 5.91 -8.328 1 95.88 20 LYS B O 1
ATOM 1691 N N . ILE B 1 21 ? -0.809 4.629 -7.699 1 95.06 21 ILE B N 1
ATOM 1692 C CA . ILE B 1 21 ? -0.502 5.34 -6.461 1 95.06 21 ILE B CA 1
ATOM 1693 C C . ILE B 1 21 ? 1.01 5.398 -6.262 1 95.06 21 ILE B C 1
ATOM 1695 O O . ILE B 1 21 ? 1.763 4.723 -6.969 1 95.06 21 ILE B O 1
ATOM 1699 N N . ASN B 1 22 ? 1.385 6.227 -5.402 1 96.44 22 ASN B N 1
ATOM 1700 C CA . ASN B 1 22 ? 2.805 6.398 -5.113 1 96.44 22 ASN B CA 1
ATOM 1701 C C . ASN B 1 22 ? 3.426 5.117 -4.566 1 96.44 22 ASN B C 1
ATOM 1703 O O . ASN B 1 22 ? 2.91 4.527 -3.615 1 96.44 22 ASN B O 1
ATOM 1707 N N . ALA B 1 23 ? 4.578 4.781 -5.105 1 95.69 23 ALA B N 1
ATOM 1708 C CA . ALA B 1 23 ? 5.215 3.516 -4.742 1 95.69 23 ALA B CA 1
ATOM 1709 C C . ALA B 1 23 ? 5.816 3.586 -3.344 1 95.69 23 ALA B C 1
ATOM 1711 O O . ALA B 1 23 ? 5.832 2.59 -2.615 1 95.69 23 ALA B O 1
ATOM 1712 N N . GLU B 1 24 ? 6.34 4.715 -2.984 1 95.38 24 GLU B N 1
ATOM 1713 C CA . GLU B 1 24 ? 6.961 4.852 -1.671 1 95.38 24 GLU B CA 1
ATOM 1714 C C . GLU B 1 24 ? 5.934 4.691 -0.555 1 95.38 24 GLU B C 1
ATOM 1716 O O . GLU B 1 24 ? 6.195 4.02 0.446 1 95.38 24 GLU B O 1
ATOM 1721 N N . LEU B 1 25 ? 4.832 5.301 -0.739 1 96 25 LEU B N 1
ATOM 1722 C CA . LEU B 1 25 ? 3.752 5.148 0.231 1 96 25 LEU B CA 1
ATOM 1723 C C . LEU B 1 25 ? 3.391 3.678 0.412 1 96 25 LEU B C 1
ATOM 1725 O O . LEU B 1 25 ? 3.158 3.225 1.535 1 96 25 LEU B O 1
ATOM 1729 N N . PHE B 1 26 ? 3.338 2.959 -0.652 1 96.38 26 PHE B N 1
ATOM 1730 C CA . PHE B 1 26 ? 3.037 1.532 -0.606 1 96.38 26 PHE B CA 1
ATOM 1731 C C . PHE B 1 26 ? 4.105 0.777 0.174 1 96.38 26 PHE B C 1
ATOM 1733 O O . PHE B 1 26 ? 3.789 -0.013 1.065 1 96.38 26 PHE B O 1
ATOM 1740 N N . THR B 1 27 ? 5.32 1.027 -0.174 1 96.56 27 THR B N 1
ATOM 1741 C CA . THR B 1 27 ? 6.449 0.353 0.462 1 96.56 27 THR B CA 1
ATOM 1742 C C . THR B 1 27 ? 6.434 0.581 1.971 1 96.56 27 THR B C 1
ATOM 1744 O O . THR B 1 27 ? 6.617 -0.358 2.748 1 96.56 27 THR B O 1
ATOM 1747 N N . LEU B 1 28 ? 6.195 1.738 2.354 1 96.19 28 LEU B N 1
ATOM 1748 C CA . LEU B 1 28 ? 6.195 2.07 3.773 1 96.19 28 LEU B CA 1
ATOM 1749 C C . LEU B 1 28 ? 5.004 1.429 4.48 1 96.19 28 LEU B C 1
ATOM 1751 O O . LEU B 1 28 ? 5.133 0.948 5.609 1 96.19 28 LEU B O 1
ATOM 1755 N N . THR B 1 29 ? 3.844 1.45 3.832 1 96.5 29 THR B N 1
ATOM 1756 C CA . THR B 1 29 ? 2.658 0.83 4.41 1 96.5 29 THR B CA 1
ATOM 1757 C C . THR B 1 29 ? 2.863 -0.672 4.586 1 96.5 29 THR B C 1
ATOM 1759 O O . THR B 1 29 ? 2.551 -1.228 5.641 1 96.5 29 THR B O 1
ATOM 1762 N N . TYR B 1 30 ? 3.4 -1.268 3.578 1 97.81 30 TYR B N 1
ATOM 1763 C CA . TYR B 1 30 ? 3.703 -2.693 3.648 1 97.81 30 TYR B CA 1
ATOM 1764 C C . TYR B 1 30 ? 4.695 -2.984 4.766 1 97.81 30 TYR B C 1
ATOM 1766 O O . TYR B 1 30 ? 4.523 -3.943 5.523 1 97.81 30 TYR B O 1
ATOM 1774 N N . GLY B 1 31 ? 5.742 -2.195 4.824 1 96.69 31 GLY B N 1
ATOM 1775 C CA . GLY B 1 31 ? 6.691 -2.35 5.914 1 96.69 31 GLY B CA 1
ATOM 1776 C C . GLY B 1 31 ? 6.039 -2.281 7.285 1 96.69 31 GLY B C 1
ATOM 1777 O O . GLY B 1 31 ? 6.344 -3.088 8.164 1 96.69 31 GLY B O 1
ATOM 1778 N N . ALA B 1 32 ? 5.184 -1.318 7.43 1 95.12 32 ALA B N 1
ATOM 1779 C CA . ALA B 1 32 ? 4.469 -1.176 8.695 1 95.12 32 ALA B CA 1
ATOM 1780 C C . ALA B 1 32 ? 3.65 -2.428 9.008 1 95.12 32 ALA B C 1
ATOM 1782 O O . ALA B 1 32 ? 3.59 -2.867 10.156 1 95.12 32 ALA B O 1
ATOM 1783 N N . LEU B 1 33 ? 3.012 -2.988 8.039 1 96.75 33 LEU B N 1
ATOM 1784 C CA . LEU B 1 33 ? 2.248 -4.219 8.203 1 96.75 33 LEU B CA 1
ATOM 1785 C C . LEU B 1 33 ? 3.141 -5.348 8.703 1 96.75 33 LEU B C 1
ATOM 1787 O O . LEU B 1 33 ? 2.781 -6.059 9.648 1 96.75 33 LEU B O 1
ATOM 1791 N N . VAL B 1 34 ? 4.305 -5.465 8.078 1 96.69 34 VAL B N 1
ATOM 1792 C CA . VAL B 1 34 ? 5.219 -6.539 8.453 1 96.69 34 VAL B CA 1
ATOM 1793 C C . VAL B 1 34 ? 5.691 -6.344 9.891 1 96.69 34 VAL B C 1
ATOM 1795 O O . VAL B 1 34 ? 5.723 -7.301 10.672 1 96.69 34 VAL B O 1
ATOM 1798 N N . ILE B 1 35 ? 6.035 -5.148 10.25 1 93.88 35 ILE B N 1
ATOM 1799 C CA . ILE B 1 35 ? 6.484 -4.852 11.602 1 93.88 35 ILE B CA 1
ATOM 1800 C C . ILE B 1 35 ? 5.387 -5.215 12.602 1 93.88 35 ILE B C 1
ATOM 1802 O O . ILE B 1 35 ? 5.664 -5.797 13.656 1 93.88 35 ILE B O 1
ATOM 1806 N N . GLN B 1 36 ? 4.184 -4.898 12.234 1 94.38 36 GLN B N 1
ATOM 1807 C CA . GLN B 1 36 ? 3.053 -5.234 13.094 1 94.38 36 GLN B CA 1
ATOM 1808 C C . GLN B 1 36 ? 2.934 -6.742 13.281 1 94.38 36 GLN B C 1
ATOM 1810 O O . GLN B 1 36 ? 2.689 -7.219 14.391 1 94.38 36 GLN B O 1
ATOM 1815 N N . LEU B 1 37 ? 3.076 -7.477 12.234 1 96.62 37 LEU B N 1
ATOM 1816 C CA . LEU B 1 37 ? 2.984 -8.93 12.297 1 96.62 37 LEU B CA 1
ATOM 1817 C C . LEU B 1 37 ? 4.094 -9.508 13.172 1 96.62 37 LEU B C 1
ATOM 1819 O O . LEU B 1 37 ? 3.863 -10.453 13.93 1 96.62 37 LEU B O 1
ATOM 1823 N N . ILE B 1 38 ? 5.273 -8.93 13.055 1 94.75 38 ILE B N 1
ATOM 1824 C CA . ILE B 1 38 ? 6.398 -9.391 13.859 1 94.75 38 ILE B CA 1
ATOM 1825 C C . ILE B 1 38 ? 6.098 -9.172 15.336 1 94.75 38 ILE B C 1
ATOM 1827 O O . ILE B 1 38 ? 6.363 -10.039 16.172 1 94.75 38 ILE B O 1
ATOM 1831 N N . LYS B 1 39 ? 5.551 -7.984 15.609 1 92.06 39 LYS B N 1
ATOM 1832 C CA . LYS B 1 39 ? 5.195 -7.664 16.984 1 92.06 39 LYS B CA 1
ATOM 1833 C C . LYS B 1 39 ? 4.121 -8.609 17.516 1 92.06 39 LYS B C 1
ATOM 1835 O O . LYS B 1 39 ? 4.168 -9.031 18.672 1 92.06 39 LYS B O 1
ATOM 1840 N N . ASP B 1 40 ? 3.207 -9.008 16.75 1 91.94 40 ASP B N 1
ATOM 1841 C CA . ASP B 1 40 ? 2.047 -9.805 17.141 1 91.94 40 ASP B CA 1
ATOM 1842 C C . ASP B 1 40 ? 2.428 -11.266 17.344 1 91.94 40 ASP B C 1
ATOM 1844 O O . ASP B 1 40 ? 1.916 -11.922 18.25 1 91.94 40 ASP B O 1
ATOM 1848 N N . TYR B 1 41 ? 3.23 -11.844 16.547 1 92 41 TYR B N 1
ATOM 1849 C CA . TYR B 1 41 ? 3.453 -13.289 16.547 1 92 41 TYR B CA 1
ATOM 1850 C C . TYR B 1 41 ? 4.789 -13.625 17.203 1 92 41 TYR B C 1
ATOM 1852 O O . TYR B 1 41 ? 4.973 -14.734 17.719 1 92 41 TYR B O 1
ATOM 1860 N N . GLU B 1 42 ? 5.789 -12.789 17.156 1 87.12 42 GLU B N 1
ATOM 1861 C CA . GLU B 1 42 ? 7.105 -12.977 17.75 1 87.12 42 GLU B CA 1
ATOM 1862 C C . GLU B 1 42 ? 7.75 -14.273 17.266 1 87.12 42 GLU B C 1
ATOM 1864 O O . GLU B 1 42 ? 8.438 -14.953 18.031 1 87.12 42 GLU B O 1
ATOM 1869 N N . ASP B 1 43 ? 7.344 -14.859 16.25 1 94.19 43 ASP B N 1
ATOM 1870 C CA . ASP B 1 43 ? 7.832 -16.031 15.523 1 94.19 43 ASP B CA 1
ATOM 1871 C C . ASP B 1 43 ? 7.797 -15.797 14.016 1 94.19 43 ASP B C 1
ATOM 1873 O O . ASP B 1 43 ? 6.723 -15.664 13.43 1 94.19 43 ASP B O 1
ATOM 1877 N N . TYR B 1 44 ? 8.953 -15.844 13.445 1 95.75 44 TYR B N 1
ATOM 1878 C CA . TYR B 1 44 ? 9.07 -15.453 12.047 1 95.75 44 TYR B CA 1
ATOM 1879 C C . TYR B 1 44 ? 8.391 -16.484 11.133 1 95.75 44 TYR B C 1
ATOM 1881 O O . TYR B 1 44 ? 7.898 -16.125 10.062 1 95.75 44 TYR B O 1
ATOM 1889 N N . ALA B 1 45 ? 8.383 -17.734 11.531 1 96.62 45 ALA B N 1
ATOM 1890 C CA . ALA B 1 45 ? 7.648 -18.75 10.766 1 96.62 45 ALA B CA 1
ATOM 1891 C C . ALA B 1 45 ? 6.16 -18.406 10.719 1 96.62 45 ALA B C 1
ATOM 1893 O O . ALA B 1 45 ? 5.516 -18.562 9.68 1 96.62 45 ALA B O 1
ATOM 1894 N N . GLU B 1 46 ? 5.699 -18 11.875 1 97.25 46 GLU B N 1
ATOM 1895 C CA . GLU B 1 46 ? 4.297 -17.609 11.945 1 97.25 46 GLU B CA 1
ATOM 1896 C C . GLU B 1 46 ? 4.039 -16.328 11.141 1 97.25 46 GLU B C 1
ATOM 1898 O O . GLU B 1 46 ? 2.992 -16.188 10.508 1 97.25 46 GLU B O 1
ATOM 1903 N N . VAL B 1 47 ? 4.965 -15.414 11.18 1 97.69 47 VAL B N 1
ATOM 1904 C CA . VAL B 1 47 ? 4.855 -14.188 10.391 1 97.69 47 VAL B CA 1
ATOM 1905 C C . VAL B 1 47 ? 4.797 -14.531 8.906 1 97.69 47 VAL B C 1
ATOM 1907 O O . VAL B 1 47 ? 3.953 -14.016 8.172 1 97.69 47 VAL B O 1
ATOM 1910 N N . ASN B 1 48 ? 5.637 -15.438 8.492 1 98.12 48 ASN B N 1
ATOM 1911 C CA . ASN B 1 48 ? 5.629 -15.883 7.105 1 98.12 48 ASN B CA 1
ATOM 1912 C C . ASN B 1 48 ? 4.277 -16.469 6.715 1 98.12 48 ASN B C 1
ATOM 1914 O O . ASN B 1 48 ? 3.748 -16.172 5.645 1 98.12 48 ASN B O 1
ATOM 1918 N N . LYS B 1 49 ? 3.768 -17.25 7.59 1 98 49 LYS B N 1
ATOM 1919 C CA . LYS B 1 49 ? 2.469 -17.875 7.332 1 98 49 LYS B CA 1
ATOM 1920 C C . LYS B 1 49 ? 1.378 -16.812 7.184 1 98 49 LYS B C 1
ATOM 1922 O O . LYS B 1 49 ? 0.537 -16.906 6.289 1 98 49 LYS B O 1
ATOM 1927 N N . GLN B 1 50 ? 1.417 -15.867 8.055 1 97.62 50 GLN B N 1
ATOM 1928 C CA . GLN B 1 50 ? 0.406 -14.82 8.031 1 97.62 50 GLN B CA 1
ATOM 1929 C C . GLN B 1 50 ? 0.54 -13.961 6.773 1 97.62 50 GLN B C 1
ATOM 1931 O O . GLN B 1 50 ? -0.463 -13.578 6.168 1 97.62 50 GLN B O 1
ATOM 1936 N N . LEU B 1 51 ? 1.758 -13.633 6.422 1 98.25 51 LEU B N 1
ATOM 1937 C CA . LEU B 1 51 ? 1.996 -12.875 5.195 1 98.25 51 LEU B CA 1
ATOM 1938 C C . LEU B 1 51 ? 1.429 -13.609 3.984 1 98.25 51 LEU B C 1
ATOM 1940 O O . LEU B 1 51 ? 0.755 -13.008 3.146 1 98.25 51 LEU B O 1
ATOM 1944 N N . GLU B 1 52 ? 1.718 -14.867 3.945 1 98.56 52 GLU B N 1
ATOM 1945 C CA . GLU B 1 52 ? 1.214 -15.68 2.846 1 98.56 52 GLU B CA 1
ATOM 1946 C C . GLU B 1 52 ? -0.312 -15.711 2.836 1 98.56 52 GLU B C 1
ATOM 1948 O O . GLU B 1 52 ? -0.935 -15.586 1.779 1 98.56 52 GLU B O 1
ATOM 1953 N N . LYS B 1 53 ? -0.861 -15.883 3.953 1 98.06 53 LYS B N 1
ATOM 1954 C CA . LYS B 1 53 ? -2.316 -15.922 4.07 1 98.06 53 LYS B CA 1
ATOM 1955 C C . LYS B 1 53 ? -2.939 -14.609 3.607 1 98.06 53 LYS B C 1
ATOM 1957 O O . LYS B 1 53 ? -3.932 -14.609 2.877 1 98.06 53 LYS B O 1
ATOM 1962 N N . MET B 1 54 ? -2.432 -13.555 4.062 1 97.75 54 MET B N 1
ATOM 1963 C CA . MET B 1 54 ? -2.895 -12.242 3.623 1 97.75 54 MET B CA 1
ATOM 1964 C C . MET B 1 54 ? -2.742 -12.086 2.113 1 97.75 54 MET B C 1
ATOM 1966 O O . MET B 1 54 ? -3.652 -11.602 1.441 1 97.75 54 MET B O 1
ATOM 1970 N N . GLY B 1 55 ? -1.588 -12.484 1.62 1 98.5 55 GLY B N 1
ATOM 1971 C 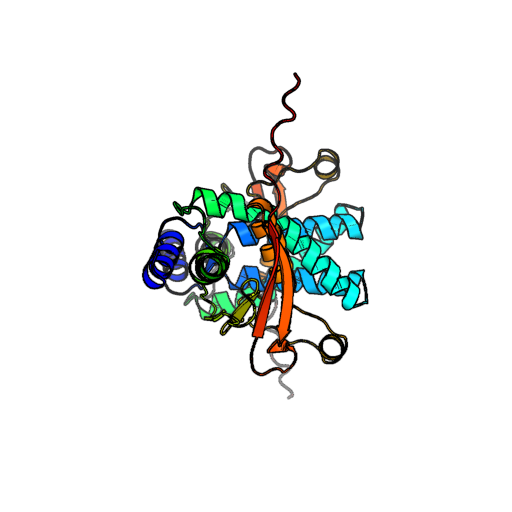CA . GLY B 1 55 ? -1.368 -12.461 0.183 1 98.5 55 GLY B CA 1
ATOM 1972 C C . GLY B 1 55 ? -2.395 -13.273 -0.59 1 98.5 55 GLY B C 1
ATOM 1973 O O . GLY B 1 55 ? -2.887 -12.828 -1.629 1 98.5 55 GLY B O 1
ATOM 1974 N N . TYR B 1 56 ? -2.693 -14.438 -0.054 1 98.56 56 TYR B N 1
ATOM 1975 C CA . TYR B 1 56 ? -3.686 -15.297 -0.691 1 98.56 56 TYR B CA 1
ATOM 1976 C C . TYR B 1 56 ? -5.008 -14.562 -0.867 1 98.56 56 TYR B C 1
ATOM 1978 O O . TYR B 1 56 ? -5.578 -14.555 -1.96 1 98.56 56 TYR B O 1
ATOM 1986 N N . ASN B 1 57 ? -5.457 -13.938 0.189 1 97.25 57 ASN B N 1
ATOM 1987 C CA . ASN B 1 57 ? -6.703 -13.18 0.14 1 97.25 57 ASN B CA 1
ATOM 1988 C C . ASN B 1 57 ? -6.621 -12.031 -0.863 1 97.25 57 ASN B C 1
ATOM 1990 O O . ASN B 1 57 ? -7.566 -11.781 -1.61 1 97.25 57 ASN B O 1
ATOM 1994 N N . ILE B 1 58 ? -5.559 -11.375 -0.887 1 97.62 58 ILE B N 1
ATOM 1995 C CA . ILE B 1 58 ? -5.348 -10.281 -1.823 1 97.62 58 ILE B CA 1
ATOM 1996 C C . ILE B 1 58 ? -5.371 -10.805 -3.254 1 97.62 58 ILE B C 1
ATOM 1998 O O . ILE B 1 58 ? -6.031 -10.234 -4.125 1 97.62 58 ILE B O 1
ATOM 2002 N N . GLY B 1 59 ? -4.676 -11.891 -3.484 1 98.31 59 GLY B N 1
ATOM 2003 C CA . GLY B 1 59 ? -4.598 -12.477 -4.809 1 98.31 59 GLY B CA 1
ATOM 2004 C C . GLY B 1 59 ? -5.953 -12.883 -5.363 1 98.31 59 GLY B C 1
ATOM 2005 O O . GLY B 1 59 ? -6.227 -12.68 -6.551 1 98.31 59 GLY B O 1
ATOM 2006 N N . THR B 1 60 ? -6.805 -13.422 -4.5 1 97.81 60 THR B N 1
ATOM 2007 C CA . THR B 1 60 ? -8.125 -13.859 -4.926 1 97.81 60 THR B CA 1
ATOM 2008 C C . THR B 1 60 ? -8.969 -12.68 -5.406 1 97.81 60 THR B C 1
ATOM 2010 O O . THR B 1 60 ? -9.898 -12.859 -6.191 1 97.81 60 THR B O 1
ATOM 2013 N N . ARG B 1 61 ? -8.602 -11.523 -5.012 1 96 61 ARG B N 1
ATOM 2014 C CA . ARG B 1 61 ? -9.336 -10.328 -5.414 1 96 61 ARG B CA 1
ATOM 2015 C C . ARG B 1 61 ? -8.664 -9.641 -6.602 1 96 61 ARG B C 1
ATOM 2017 O O . ARG B 1 61 ? -9.344 -9.156 -7.508 1 96 61 ARG B O 1
ATOM 2024 N N . LEU B 1 62 ? -7.391 -9.648 -6.629 1 96.94 62 LEU B N 1
ATOM 2025 C CA . LEU B 1 62 ? -6.645 -8.992 -7.695 1 96.94 62 LEU B CA 1
ATOM 2026 C C . LEU B 1 62 ? -6.918 -9.656 -9.039 1 96.94 62 LEU B C 1
ATOM 2028 O O . LEU B 1 62 ? -6.93 -8.984 -10.078 1 96.94 62 LEU B O 1
ATOM 2032 N N . ILE B 1 63 ? -7.195 -10.945 -9 1 96.62 63 ILE B N 1
ATOM 2033 C CA . ILE B 1 63 ? -7.348 -11.711 -10.234 1 96.62 63 ILE B CA 1
ATOM 2034 C C . ILE B 1 63 ? -8.57 -11.211 -11 1 96.62 63 ILE B C 1
ATOM 2036 O O . ILE B 1 63 ? -8.578 -11.211 -12.234 1 96.62 63 ILE B O 1
ATOM 2040 N N . GLU B 1 64 ? -9.578 -10.789 -10.297 1 93.44 64 GLU B N 1
ATOM 2041 C CA . GLU B 1 64 ? -10.766 -10.242 -10.945 1 93.44 64 GLU B CA 1
ATOM 2042 C C . GLU B 1 64 ? -10.414 -9 -11.758 1 93.44 64 GLU B C 1
ATOM 2044 O O . GLU B 1 64 ? -10.844 -8.859 -12.906 1 93.44 64 GLU B O 1
ATOM 2049 N N . ASP B 1 65 ? -9.711 -8.164 -11.102 1 92.81 65 ASP B N 1
ATOM 2050 C CA . ASP B 1 65 ? -9.266 -6.957 -11.781 1 92.81 65 ASP B CA 1
ATOM 2051 C C . ASP B 1 65 ? -8.359 -7.293 -12.961 1 92.81 65 ASP B C 1
ATOM 2053 O O . ASP B 1 65 ? -8.469 -6.691 -14.031 1 92.81 65 ASP B O 1
ATOM 2057 N N . PHE B 1 66 ? -7.496 -8.188 -12.781 1 95.5 66 PHE B N 1
ATOM 2058 C CA . PHE B 1 66 ? -6.57 -8.633 -13.82 1 95.5 66 PHE B CA 1
ATOM 2059 C C . PHE B 1 66 ? -7.328 -9.141 -15.039 1 95.5 66 PHE B C 1
ATOM 2061 O O . PHE B 1 66 ? -7.062 -8.711 -16.156 1 95.5 66 PHE B O 1
ATOM 2068 N N . LEU B 1 67 ? -8.266 -10.016 -14.836 1 94.44 67 LEU B N 1
ATOM 2069 C CA . LEU B 1 67 ? -9.016 -10.625 -15.922 1 94.44 67 LEU B CA 1
ATOM 2070 C C . LEU B 1 67 ? -9.898 -9.586 -16.625 1 94.44 67 LEU B C 1
ATOM 2072 O O . LEU B 1 67 ? -10.078 -9.633 -17.844 1 94.44 67 LEU B O 1
ATOM 2076 N N . ALA B 1 68 ? -10.406 -8.633 -15.852 1 91.56 68 ALA B N 1
ATOM 2077 C CA . ALA B 1 68 ? -11.281 -7.594 -16.391 1 91.56 68 ALA B CA 1
ATOM 2078 C C . ALA B 1 68 ? -10.508 -6.633 -17.297 1 91.56 68 ALA B C 1
ATOM 2080 O O . ALA B 1 68 ? -11.031 -6.145 -18.297 1 91.56 68 ALA B O 1
ATOM 2081 N N . ARG B 1 69 ? -9.281 -6.473 -16.906 1 93.12 69 ARG B N 1
ATOM 2082 C CA . ARG B 1 69 ? -8.523 -5.434 -17.594 1 93.12 69 ARG B CA 1
ATOM 2083 C C . ARG B 1 69 ? -7.668 -6.031 -18.719 1 93.12 69 ARG B C 1
ATOM 2085 O O . ARG B 1 69 ? -7.195 -5.312 -19.594 1 93.12 69 ARG B O 1
ATOM 2092 N N . THR B 1 70 ? -7.543 -7.34 -18.484 1 90.88 70 THR B N 1
ATOM 2093 C CA . THR B 1 70 ? -6.676 -7.969 -19.469 1 90.88 70 THR B CA 1
ATOM 2094 C C . THR B 1 70 ? -7.492 -8.773 -20.469 1 90.88 70 THR B C 1
ATOM 2096 O O . THR B 1 70 ? -8.531 -9.336 -20.125 1 90.88 70 THR B O 1
ATOM 2099 N N . ASN B 1 71 ? -7.508 -8.617 -21.734 1 83.56 71 ASN B N 1
ATOM 2100 C CA . ASN B 1 71 ? -8.188 -9.391 -22.766 1 83.56 71 ASN B CA 1
ATOM 2101 C C . ASN B 1 71 ? -7.375 -10.617 -23.172 1 83.56 71 ASN B C 1
ATOM 2103 O O . ASN B 1 71 ? -7.18 -10.867 -24.359 1 83.56 71 ASN B O 1
ATOM 2107 N N . LEU B 1 72 ? -6.93 -11.289 -22.078 1 86.12 72 LEU B N 1
ATOM 2108 C CA . LEU B 1 72 ? -6.082 -12.43 -22.406 1 86.12 72 LEU B CA 1
ATOM 2109 C C . LEU B 1 72 ? -6.898 -13.711 -22.469 1 86.12 72 LEU B C 1
ATOM 2111 O O . LEU B 1 72 ? -7.848 -13.883 -21.703 1 86.12 72 LEU B O 1
ATOM 2115 N N . SER B 1 73 ? -6.547 -14.539 -23.406 1 83.44 73 SER B N 1
ATOM 2116 C CA . SER B 1 73 ? -7.141 -15.867 -23.469 1 83.44 73 SER B CA 1
ATOM 2117 C C . SER B 1 73 ? -6.527 -16.797 -22.422 1 83.44 73 SER B C 1
ATOM 2119 O O . SER B 1 73 ? -5.488 -16.484 -21.844 1 83.44 73 SER B O 1
ATOM 2121 N N . LYS B 1 74 ? -7.223 -17.906 -22.25 1 85.88 74 LYS B N 1
ATOM 2122 C CA . LYS B 1 74 ? -6.711 -18.906 -21.312 1 85.88 74 LYS B CA 1
ATOM 2123 C C . LYS B 1 74 ? -5.344 -19.406 -21.766 1 85.88 74 LYS B C 1
ATOM 2125 O O . LYS B 1 74 ? -5.105 -19.625 -22.953 1 85.88 74 LYS B O 1
ATOM 2130 N N . CYS B 1 75 ? -4.488 -19.562 -20.797 1 87.69 75 CYS B N 1
ATOM 2131 C CA . CYS B 1 75 ? -3.15 -20.078 -21.078 1 87.69 75 CYS B CA 1
ATOM 2132 C C . CYS B 1 75 ? -3.211 -21.531 -21.547 1 87.69 75 CYS B C 1
ATOM 2134 O O . CYS B 1 75 ? -4.02 -22.312 -21.031 1 87.69 75 CYS B O 1
ATOM 2136 N N . THR B 1 76 ? -2.334 -21.891 -22.453 1 85.5 76 THR B N 1
ATOM 2137 C CA . THR B 1 76 ? -2.324 -23.234 -23.031 1 85.5 76 THR B CA 1
ATOM 2138 C C . THR B 1 76 ? -1.585 -24.219 -22.109 1 85.5 76 THR B C 1
ATOM 2140 O O . THR B 1 76 ? -1.896 -25.406 -22.094 1 85.5 76 THR B O 1
ATOM 2143 N N . ASP B 1 77 ? -0.591 -23.75 -21.547 1 88.94 77 ASP B N 1
ATOM 2144 C CA . ASP B 1 77 ? 0.195 -24.578 -20.625 1 88.94 77 ASP B CA 1
ATOM 2145 C C . ASP B 1 77 ? 0.786 -23.719 -19.5 1 88.94 77 ASP B C 1
ATOM 2147 O O . ASP B 1 77 ? 0.576 -22.516 -19.453 1 88.94 77 ASP B O 1
ATOM 2151 N N . PHE B 1 78 ? 1.541 -24.391 -18.656 1 92.38 78 PHE B N 1
ATOM 2152 C CA . PHE B 1 78 ? 2.021 -23.719 -17.453 1 92.38 78 PHE B CA 1
ATOM 2153 C C . PHE B 1 78 ? 3.189 -22.797 -17.766 1 92.38 78 PHE B C 1
ATOM 2155 O O . PHE B 1 78 ? 3.469 -21.859 -17.016 1 92.38 78 PHE B O 1
ATOM 2162 N N . ARG B 1 79 ? 3.914 -23.031 -18.875 1 91.12 79 ARG B N 1
ATOM 2163 C CA . ARG B 1 79 ? 4.969 -22.141 -19.344 1 91.12 79 ARG B CA 1
ATOM 2164 C C . ARG B 1 79 ? 4.41 -20.781 -19.703 1 91.12 79 ARG B C 1
ATOM 2166 O O . ARG B 1 79 ? 4.996 -19.75 -19.359 1 91.12 79 ARG B O 1
ATOM 2173 N N . GLU B 1 80 ? 3.307 -20.859 -20.375 1 92.44 80 GLU B N 1
ATOM 2174 C CA . GLU B 1 80 ? 2.629 -19.625 -20.75 1 92.44 80 GLU B CA 1
ATOM 2175 C C . GLU B 1 80 ? 2.15 -18.859 -19.516 1 92.44 80 GLU B C 1
ATOM 2177 O O . GLU B 1 80 ? 2.162 -17.625 -19.5 1 92.44 80 GLU B O 1
ATOM 2182 N N . VAL B 1 81 ? 1.721 -19.594 -18.516 1 94.69 81 VAL B N 1
ATOM 2183 C CA . VAL B 1 81 ? 1.294 -18.984 -17.266 1 94.69 81 VAL B CA 1
ATOM 2184 C C . VAL B 1 81 ? 2.441 -18.156 -16.672 1 94.69 81 VAL B C 1
ATOM 2186 O O . VAL B 1 81 ? 2.242 -17.016 -16.234 1 94.69 81 VAL B O 1
ATOM 2189 N N . GLY B 1 82 ? 3.629 -18.719 -16.672 1 95.88 82 GLY B N 1
ATOM 2190 C CA . GLY B 1 82 ? 4.793 -18 -16.172 1 95.88 82 GLY B CA 1
ATOM 2191 C C . GLY B 1 82 ? 5.039 -16.703 -16.906 1 95.88 82 GLY B C 1
ATOM 2192 O O . GLY B 1 82 ? 5.348 -15.68 -16.281 1 95.88 82 GLY B O 1
ATOM 2193 N N . GLU B 1 83 ? 4.844 -16.766 -18.203 1 95.56 83 GLU B N 1
ATOM 2194 C CA . GLU B 1 83 ? 5.043 -15.57 -19.016 1 95.56 83 GLU B CA 1
ATOM 2195 C C . GLU B 1 83 ? 4.004 -14.5 -18.688 1 95.56 83 GLU B C 1
ATOM 2197 O O . GLU B 1 83 ? 4.344 -13.32 -18.547 1 95.56 83 GLU B O 1
ATOM 2202 N N . VAL B 1 84 ? 2.783 -14.898 -18.578 1 96.56 84 VAL B N 1
ATOM 2203 C CA . VAL B 1 84 ? 1.688 -13.977 -18.312 1 96.56 84 VAL B CA 1
ATOM 2204 C C . VAL B 1 84 ? 1.864 -13.367 -16.922 1 96.56 84 VAL B C 1
ATOM 2206 O O . VAL B 1 84 ? 1.709 -12.156 -16.734 1 96.56 84 VAL B O 1
ATOM 2209 N N . VAL B 1 85 ? 2.195 -14.211 -15.969 1 97.56 85 VAL B N 1
ATOM 2210 C CA . VAL B 1 85 ? 2.379 -13.758 -14.594 1 97.56 85 VAL B CA 1
ATOM 2211 C C . VAL B 1 85 ? 3.484 -12.703 -14.539 1 97.56 85 VAL B C 1
ATOM 2213 O O . VAL B 1 85 ? 3.318 -11.656 -13.914 1 97.56 85 VAL B O 1
ATOM 2216 N N . SER B 1 86 ? 4.559 -12.945 -15.156 1 97.62 86 SER B N 1
ATOM 2217 C CA . SER B 1 86 ? 5.719 -12.055 -15.117 1 97.62 86 SER B CA 1
ATOM 2218 C C . SER B 1 86 ? 5.465 -10.781 -15.922 1 97.62 86 SER B C 1
ATOM 2220 O O . SER B 1 86 ? 5.496 -9.68 -15.367 1 97.62 86 SER B O 1
ATOM 2222 N N . LYS B 1 87 ? 5.055 -10.906 -17.141 1 97.12 87 LYS B N 1
ATOM 2223 C CA . LYS B 1 87 ? 5.082 -9.805 -18.094 1 97.12 87 LYS B CA 1
ATOM 2224 C C . LYS B 1 87 ? 3.797 -8.984 -18.016 1 97.12 87 LYS B C 1
ATOM 2226 O O . LYS B 1 87 ? 3.793 -7.797 -18.359 1 97.12 87 LYS B O 1
ATOM 2231 N N . VAL B 1 88 ? 2.727 -9.594 -17.625 1 97.25 88 VAL B N 1
ATOM 2232 C CA . VAL B 1 88 ? 1.466 -8.859 -17.547 1 97.25 88 VAL B CA 1
ATOM 2233 C C . VAL B 1 88 ? 1.089 -8.625 -16.078 1 97.25 88 VAL B C 1
ATOM 2235 O O . VAL B 1 88 ? 0.862 -7.488 -15.672 1 97.25 88 VAL B O 1
ATOM 2238 N N . GLY B 1 89 ? 1.068 -9.688 -15.281 1 97.5 89 GLY B N 1
ATOM 2239 C CA . GLY B 1 89 ? 0.66 -9.578 -13.891 1 97.5 89 GLY B CA 1
ATOM 2240 C C . GLY B 1 89 ? 1.561 -8.68 -13.07 1 97.5 89 GLY B C 1
ATOM 2241 O O . GLY B 1 89 ? 1.121 -7.633 -12.578 1 97.5 89 GLY B O 1
ATOM 2242 N N . PHE B 1 90 ? 2.842 -9.023 -12.945 1 98.12 90 PHE B N 1
ATOM 2243 C CA . PHE B 1 90 ? 3.787 -8.234 -12.156 1 98.12 90 PHE B CA 1
ATOM 2244 C C . PHE B 1 90 ? 3.9 -6.82 -12.711 1 98.12 90 PHE B C 1
ATOM 2246 O O . PHE B 1 90 ? 4.043 -5.863 -11.945 1 98.12 90 PHE B O 1
ATOM 2253 N N . LYS B 1 91 ? 3.836 -6.73 -14 1 97.25 91 LYS B N 1
ATOM 2254 C CA . LYS B 1 91 ? 3.893 -5.406 -14.609 1 97.25 91 LYS B CA 1
ATOM 2255 C C . LYS B 1 91 ? 2.695 -4.555 -14.195 1 97.25 91 LYS B C 1
ATOM 2257 O O . LYS B 1 91 ? 2.859 -3.428 -13.727 1 97.25 91 LYS B O 1
ATOM 2262 N N . MET B 1 92 ? 1.539 -5.125 -14.297 1 96.88 92 MET B N 1
ATOM 2263 C CA . MET B 1 92 ? 0.289 -4.418 -14.031 1 96.88 92 MET B CA 1
ATOM 2264 C C . MET B 1 92 ? 0.226 -3.951 -12.586 1 96.88 92 MET B C 1
ATOM 2266 O O . MET B 1 92 ? -0.226 -2.84 -12.305 1 96.88 92 MET B O 1
ATOM 2270 N N . PHE B 1 93 ? 0.718 -4.707 -11.672 1 97.31 93 PHE B N 1
ATOM 2271 C CA . PHE B 1 93 ? 0.45 -4.418 -10.266 1 97.31 93 PHE B CA 1
ATOM 2272 C C . PHE B 1 93 ? 1.675 -3.807 -9.594 1 97.31 93 PHE B C 1
ATOM 2274 O O . PHE B 1 93 ? 1.547 -2.996 -8.672 1 97.31 93 PHE B O 1
ATOM 2281 N N . LEU B 1 94 ? 2.867 -4.141 -10.062 1 97.12 94 LEU B N 1
ATOM 2282 C CA . LEU B 1 94 ? 4.066 -3.703 -9.359 1 97.12 94 LEU B CA 1
ATOM 2283 C C . LEU B 1 94 ? 5 -2.941 -10.289 1 97.12 94 LEU B C 1
ATOM 2285 O O . LEU B 1 94 ? 6.035 -2.43 -9.859 1 97.12 94 LEU B O 1
ATOM 2289 N N . ASN B 1 95 ? 4.668 -2.932 -11.523 1 96.81 95 ASN B N 1
ATOM 2290 C CA . ASN B 1 95 ? 5.441 -2.238 -12.547 1 96.81 95 ASN B CA 1
ATOM 2291 C C . ASN B 1 95 ? 6.852 -2.811 -12.672 1 96.81 95 ASN B C 1
ATOM 2293 O O . ASN B 1 95 ? 7.816 -2.064 -12.828 1 96.81 95 ASN B O 1
ATOM 2297 N N . ILE B 1 96 ? 6.973 -4.078 -12.562 1 97.19 96 ILE B N 1
ATOM 2298 C CA . ILE B 1 96 ? 8.219 -4.785 -12.82 1 97.19 96 ILE B CA 1
ATOM 2299 C C . ILE B 1 96 ? 7.953 -5.996 -13.711 1 97.19 96 ILE B C 1
ATOM 2301 O O . ILE B 1 96 ? 6.805 -6.414 -13.875 1 97.19 96 ILE B O 1
ATOM 2305 N N . THR B 1 97 ? 8.984 -6.52 -14.273 1 97.56 97 THR B N 1
ATOM 2306 C CA . THR B 1 97 ? 8.898 -7.707 -15.117 1 97.56 97 THR B CA 1
ATOM 2307 C C . THR B 1 97 ? 9.984 -8.711 -14.75 1 97.56 97 THR B C 1
ATOM 2309 O O . THR B 1 97 ? 11.062 -8.727 -15.359 1 97.56 97 THR B O 1
ATOM 2312 N N . PRO B 1 98 ? 9.672 -9.555 -13.766 1 97.75 98 PRO B N 1
ATOM 2313 C CA . PRO B 1 98 ? 10.664 -10.57 -13.391 1 97.75 98 PRO B CA 1
ATOM 2314 C C . PRO B 1 98 ? 11.094 -11.445 -14.57 1 97.75 98 PRO B C 1
ATOM 2316 O O . PRO B 1 98 ? 10.32 -11.641 -15.508 1 97.75 98 PRO B O 1
ATOM 2319 N N . THR B 1 99 ? 12.328 -11.922 -14.484 1 97.75 99 THR B N 1
ATOM 2320 C CA . THR B 1 99 ? 12.797 -12.891 -15.469 1 97.75 99 THR B CA 1
ATOM 2321 C C . THR B 1 99 ? 12.234 -14.281 -15.172 1 97.75 99 THR B C 1
ATOM 2323 O O . THR B 1 99 ? 12.328 -14.766 -14.039 1 97.75 99 THR B O 1
ATOM 2326 N N . VAL B 1 100 ? 11.695 -14.883 -16.25 1 96.56 100 VAL B N 1
ATOM 2327 C CA . VAL B 1 100 ? 11.109 -16.203 -16.062 1 96.56 100 VAL B CA 1
ATOM 2328 C C . VAL B 1 100 ? 12.125 -17.281 -16.438 1 96.56 100 VAL B C 1
ATOM 2330 O O . VAL B 1 100 ? 12.727 -17.219 -17.516 1 96.56 100 VAL B O 1
ATOM 2333 N N . ILE B 1 101 ? 12.344 -18.188 -15.539 1 95.25 101 ILE B N 1
ATOM 2334 C CA . ILE B 1 101 ? 13.156 -19.359 -15.828 1 95.25 101 ILE B CA 1
ATOM 2335 C C . ILE B 1 101 ? 12.273 -20.609 -15.812 1 95.25 101 ILE B C 1
ATOM 2337 O O . ILE B 1 101 ? 11.688 -20.953 -14.789 1 95.25 101 ILE B O 1
ATOM 2341 N N . HIS B 1 102 ? 12.195 -21.25 -16.984 1 90.81 102 HIS B N 1
ATOM 2342 C CA . HIS B 1 102 ? 11.43 -22.484 -17.078 1 90.81 102 HIS B CA 1
ATOM 2343 C C . HIS B 1 102 ? 12.297 -23.688 -16.766 1 90.81 102 HIS B C 1
ATOM 2345 O O . HIS B 1 102 ? 13.398 -23.828 -17.297 1 90.81 102 HIS B O 1
ATOM 2351 N N . HIS B 1 103 ? 11.836 -24.438 -15.867 1 84 103 HIS B N 1
ATOM 2352 C CA . HIS B 1 103 ? 12.602 -25.609 -15.484 1 84 103 HIS B CA 1
ATOM 2353 C C . HIS B 1 103 ? 12.266 -26.797 -16.391 1 84 103 HIS B C 1
ATOM 2355 O O . HIS B 1 103 ? 11.094 -27.125 -16.594 1 84 103 HIS B O 1
ATOM 2361 N N . GLN B 1 104 ? 13 -27.109 -17.422 1 67.56 104 GLN B N 1
ATOM 2362 C CA . GLN B 1 104 ? 12.852 -28.078 -18.516 1 67.56 104 GLN B CA 1
ATOM 2363 C C . GLN B 1 104 ? 12.312 -29.406 -18 1 67.56 104 GLN B C 1
ATOM 2365 O O . GLN B 1 104 ? 11.461 -30.031 -18.641 1 67.56 104 GLN B O 1
ATOM 2370 N N . GLN B 1 105 ? 12.93 -29.922 -17.016 1 63.84 105 GLN B N 1
ATOM 2371 C CA . GLN B 1 105 ? 12.594 -31.281 -16.594 1 63.84 105 GLN B CA 1
ATOM 2372 C C . GLN B 1 105 ? 11.242 -31.328 -15.898 1 63.84 105 GLN B C 1
ATOM 2374 O O . GLN B 1 105 ? 10.633 -32.375 -15.773 1 63.84 105 GLN B O 1
ATOM 2379 N N . GLU B 1 106 ? 10.703 -30.125 -15.57 1 60.25 106 GLU B N 1
ATOM 2380 C CA . GLU B 1 106 ? 9.5 -30.109 -14.742 1 60.25 106 GLU B CA 1
ATOM 2381 C C . GLU B 1 106 ? 8.445 -29.188 -15.32 1 60.25 106 GLU B C 1
ATOM 2383 O O . GLU B 1 106 ? 8.453 -27.984 -15.055 1 60.25 106 GLU B O 1
ATOM 2388 N N . ASP B 1 107 ? 7.613 -29.688 -16.234 1 64.12 107 ASP B N 1
ATOM 2389 C CA . ASP B 1 107 ? 6.602 -28.953 -16.984 1 64.12 107 ASP B CA 1
ATOM 2390 C C . ASP B 1 107 ? 5.574 -28.312 -16.047 1 64.12 107 ASP B C 1
ATOM 2392 O O . ASP B 1 107 ? 4.59 -27.734 -16.5 1 64.12 107 ASP B O 1
ATOM 2396 N N . ALA B 1 108 ? 5.953 -28.328 -14.844 1 87.25 108 ALA B N 1
ATOM 2397 C CA . ALA B 1 108 ? 4.918 -27.844 -13.93 1 87.25 108 ALA B CA 1
ATOM 2398 C C . ALA B 1 108 ? 5.5 -26.875 -12.906 1 87.25 108 ALA B C 1
ATOM 2400 O O . ALA B 1 108 ? 5.004 -26.781 -11.781 1 87.25 108 ALA B O 1
ATOM 2401 N N . GLU B 1 109 ? 6.656 -26.281 -13.398 1 93.75 109 GLU B N 1
ATOM 2402 C CA . GLU B 1 109 ? 7.258 -25.344 -12.445 1 93.75 109 GLU B CA 1
ATOM 2403 C C . GLU B 1 109 ? 8.023 -24.234 -13.172 1 93.75 109 GLU B C 1
ATOM 2405 O O . GLU B 1 109 ? 8.633 -24.484 -14.219 1 93.75 109 GLU B O 1
ATOM 2410 N N . PHE B 1 110 ? 8.008 -23.094 -12.656 1 96.5 110 PHE B N 1
ATOM 2411 C CA . PHE B 1 110 ? 8.852 -22.016 -13.164 1 96.5 110 PHE B CA 1
ATOM 2412 C C . PHE B 1 110 ? 9.32 -21.109 -12.031 1 96.5 110 PHE B C 1
ATOM 2414 O O . PHE B 1 110 ? 8.766 -21.156 -10.93 1 96.5 110 PHE B O 1
ATOM 2421 N N . SER B 1 111 ? 10.383 -20.344 -12.344 1 97.38 111 SER B N 1
ATOM 2422 C CA . SER B 1 111 ? 10.922 -19.391 -11.391 1 97.38 111 SER B CA 1
ATOM 2423 C C . SER B 1 111 ? 10.773 -17.953 -11.898 1 97.38 111 SER B C 1
ATOM 2425 O O . SER B 1 111 ? 10.781 -17.719 -13.109 1 97.38 111 SER B O 1
ATOM 2427 N N . LEU B 1 112 ? 10.586 -17.078 -10.969 1 98.19 112 LEU B N 1
ATOM 2428 C CA . LEU B 1 112 ? 10.625 -15.648 -11.227 1 98.19 112 LEU B CA 1
ATOM 2429 C C . LEU B 1 112 ? 11.812 -15 -10.523 1 98.19 112 LEU B C 1
ATOM 2431 O O . LEU B 1 112 ? 11.922 -15.062 -9.297 1 98.19 112 LEU B O 1
ATOM 2435 N N . ILE B 1 113 ? 12.672 -14.438 -11.281 1 98.56 113 ILE B N 1
ATOM 2436 C CA . ILE B 1 113 ? 13.812 -13.719 -10.727 1 98.56 113 ILE B CA 1
ATOM 2437 C C . ILE B 1 113 ? 13.5 -12.227 -10.664 1 98.56 113 ILE B C 1
ATOM 2439 O O . ILE B 1 113 ? 13.289 -11.586 -11.695 1 98.56 113 ILE B O 1
ATOM 2443 N N . LEU B 1 114 ? 13.461 -11.695 -9.438 1 97.38 114 LEU B N 1
ATOM 2444 C CA . LEU B 1 114 ? 13.141 -10.281 -9.25 1 97.38 114 LEU B CA 1
ATOM 2445 C C . LEU B 1 114 ? 14.414 -9.445 -9.172 1 97.38 114 LEU B C 1
ATOM 2447 O O . LEU B 1 114 ? 15.133 -9.484 -8.164 1 97.38 114 LEU B O 1
ATOM 2451 N N . ASP B 1 115 ? 14.633 -8.719 -10.203 1 93.12 115 ASP B N 1
ATOM 2452 C CA . ASP B 1 115 ? 15.766 -7.789 -10.172 1 93.12 115 ASP B CA 1
ATOM 2453 C C . ASP B 1 115 ? 15.484 -6.617 -9.234 1 93.12 115 ASP B C 1
ATOM 2455 O O . ASP B 1 115 ? 16.406 -6.074 -8.625 1 93.12 115 ASP B O 1
ATOM 2459 N N . ASP B 1 116 ? 14.266 -6.227 -9.25 1 91.81 116 ASP B N 1
ATOM 2460 C CA . ASP B 1 116 ? 13.758 -5.188 -8.359 1 91.81 116 ASP B CA 1
ATOM 2461 C C . ASP B 1 116 ? 12.531 -5.672 -7.598 1 91.81 116 ASP B C 1
ATOM 2463 O O . ASP B 1 116 ? 11.68 -6.371 -8.156 1 91.81 116 ASP B O 1
ATOM 2467 N N . ASN B 1 117 ? 12.57 -5.48 -6.324 1 94.38 117 ASN B N 1
ATOM 2468 C CA . ASN B 1 117 ? 11.414 -5.785 -5.492 1 94.38 117 ASN B CA 1
ATOM 2469 C C . ASN B 1 117 ? 10.867 -4.535 -4.809 1 94.38 117 ASN B C 1
ATOM 2471 O O . ASN B 1 117 ? 11.414 -4.082 -3.801 1 94.38 117 ASN B O 1
ATOM 2475 N N . PRO B 1 118 ? 9.758 -4.047 -5.328 1 94.25 118 PRO B N 1
ATOM 2476 C CA . PRO B 1 118 ? 9.219 -2.807 -4.773 1 94.25 118 PRO B CA 1
ATOM 2477 C C . PRO B 1 118 ? 8.883 -2.926 -3.287 1 94.25 118 PRO B C 1
ATOM 2479 O O . PRO B 1 118 ? 8.898 -1.926 -2.566 1 94.25 118 PRO B O 1
ATOM 2482 N N . LEU B 1 119 ? 8.555 -4.062 -2.783 1 95.75 119 LEU B N 1
ATOM 2483 C CA . LEU B 1 119 ? 8.203 -4.27 -1.384 1 95.75 119 LEU B CA 1
ATOM 2484 C C . LEU B 1 119 ? 9.422 -4.109 -0.485 1 95.75 119 LEU B C 1
ATOM 2486 O O . LEU B 1 119 ? 9.289 -3.807 0.704 1 95.75 119 LEU B O 1
ATOM 2490 N N . ALA B 1 120 ? 10.547 -4.262 -1.075 1 93.25 120 ALA B N 1
ATOM 2491 C CA . ALA B 1 120 ? 11.766 -4.336 -0.282 1 93.25 120 ALA B CA 1
ATOM 2492 C C . ALA B 1 120 ? 12.625 -3.084 -0.472 1 93.25 120 ALA B C 1
ATOM 2494 O O . ALA B 1 120 ? 13.734 -2.996 0.055 1 93.25 120 ALA B O 1
ATOM 2495 N N . GLU B 1 121 ? 12.055 -2.125 -1.167 1 89.81 121 GLU B N 1
ATOM 2496 C CA . GLU B 1 121 ? 12.797 -0.888 -1.379 1 89.81 121 GLU B CA 1
ATOM 2497 C C . GLU B 1 121 ? 13.047 -0.162 -0.06 1 89.81 121 GLU B C 1
ATOM 2499 O O . GLU B 1 121 ? 12.117 0.062 0.719 1 89.81 121 GLU B O 1
ATOM 2504 N N . PHE B 1 122 ? 14.273 0.092 0.334 1 83.19 122 PHE B N 1
ATOM 2505 C CA . PHE B 1 122 ? 14.711 0.838 1.509 1 83.19 122 PHE B CA 1
ATOM 2506 C C . PHE B 1 122 ? 14.477 0.031 2.781 1 83.19 122 PHE B C 1
ATOM 2508 O O . PHE B 1 122 ? 14.188 0.598 3.838 1 83.19 122 PHE B O 1
ATOM 2515 N N . VAL B 1 123 ? 14.445 -1.238 2.588 1 89.5 123 VAL B N 1
ATOM 2516 C CA . VAL B 1 123 ? 14.211 -2.082 3.754 1 89.5 123 VAL B CA 1
ATOM 2517 C C . VAL B 1 123 ? 15.5 -2.809 4.133 1 89.5 123 VAL B C 1
ATOM 2519 O O . VAL B 1 123 ? 16.188 -3.359 3.268 1 89.5 123 VAL B O 1
ATOM 2522 N N . GLU B 1 124 ? 15.836 -2.711 5.359 1 88.56 124 GLU B N 1
ATOM 2523 C CA . GLU B 1 124 ? 16.906 -3.512 5.934 1 88.56 124 GLU B CA 1
ATOM 2524 C C . GLU B 1 124 ? 16.391 -4.418 7.047 1 88.56 124 GLU B C 1
ATOM 2526 O O . GLU B 1 124 ? 15.727 -3.951 7.973 1 88.56 124 GLU B O 1
ATOM 2531 N N . LEU B 1 125 ? 16.75 -5.684 6.926 1 89.94 125 LEU B N 1
ATOM 2532 C CA . LEU B 1 125 ? 16.312 -6.613 7.961 1 89.94 125 LEU B CA 1
ATOM 2533 C C . LEU B 1 125 ? 17.359 -6.715 9.078 1 89.94 125 LEU B C 1
ATOM 2535 O O . LEU B 1 125 ? 18.547 -6.828 8.805 1 89.94 125 LEU B O 1
ATOM 2539 N N . PRO B 1 126 ? 16.828 -6.652 10.258 1 87.44 126 PRO B N 1
ATOM 2540 C CA . PRO B 1 126 ? 17.766 -6.969 11.344 1 87.44 126 PRO B CA 1
ATOM 2541 C C . PRO B 1 126 ? 18.312 -8.391 11.25 1 87.44 126 PRO B C 1
ATOM 2543 O O . PRO B 1 126 ? 17.688 -9.266 10.648 1 87.44 126 PRO B O 1
ATOM 2546 N N . ARG B 1 127 ? 19.469 -8.609 11.891 1 87.81 127 ARG B N 1
ATOM 2547 C CA . ARG B 1 127 ? 20.156 -9.891 11.836 1 87.81 127 ARG B CA 1
ATOM 2548 C C . ARG B 1 127 ? 19.266 -11.016 12.359 1 87.81 127 ARG B C 1
ATOM 2550 O O . ARG B 1 127 ? 19.25 -12.109 11.789 1 87.81 127 ARG B O 1
ATOM 2557 N N . ASP B 1 128 ? 18.578 -10.734 13.367 1 90.38 128 ASP B N 1
ATOM 2558 C CA . ASP B 1 128 ? 17.734 -11.742 13.984 1 90.38 128 ASP B CA 1
ATOM 2559 C C . ASP B 1 128 ? 16.609 -12.164 13.039 1 90.38 128 ASP B C 1
ATOM 2561 O O . ASP B 1 128 ? 16.219 -13.328 13.008 1 90.38 128 ASP B O 1
ATOM 2565 N N . ALA B 1 129 ? 16.062 -11.2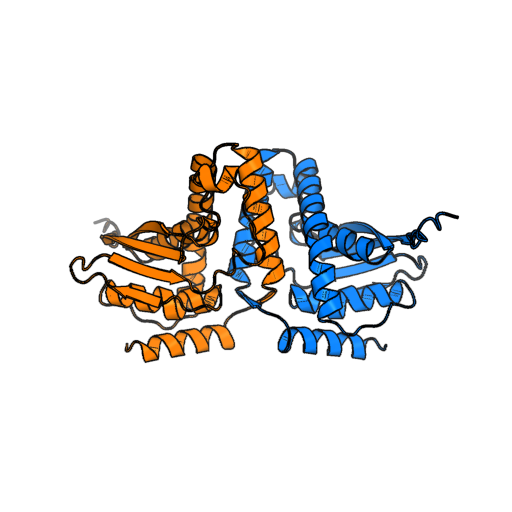66 12.25 1 89.94 129 ALA B N 1
ATOM 2566 C CA . ALA B 1 129 ? 15 -11.57 11.297 1 89.94 129 ALA B CA 1
ATOM 2567 C C . ALA B 1 129 ? 15.539 -12.398 10.133 1 89.94 129 ALA B C 1
ATOM 2569 O O . ALA B 1 129 ? 14.875 -13.336 9.672 1 89.94 129 ALA B O 1
ATOM 2570 N N . ARG B 1 130 ? 16.719 -12.047 9.734 1 89.06 130 ARG B N 1
ATOM 2571 C CA . ARG B 1 130 ? 17.359 -12.773 8.641 1 89.06 130 ARG B CA 1
ATOM 2572 C C . ARG B 1 130 ? 17.656 -14.211 9.031 1 89.06 130 ARG B C 1
ATOM 2574 O O . ARG B 1 130 ? 17.281 -15.148 8.328 1 89.06 130 ARG B O 1
ATOM 2581 N N . SER B 1 131 ? 18.297 -14.352 10.156 1 89.94 131 SER B N 1
ATOM 2582 C CA . SER B 1 131 ? 18.688 -15.664 10.641 1 89.94 131 SER B CA 1
ATOM 2583 C C . SER B 1 131 ? 17.469 -16.484 11.07 1 89.94 131 SER B C 1
ATOM 2585 O O . SER B 1 131 ? 17.5 -17.719 11.008 1 89.94 131 SER B O 1
ATOM 2587 N N . GLY B 1 132 ? 16.438 -15.758 11.422 1 90.75 132 GLY B N 1
ATOM 2588 C CA . GLY B 1 132 ? 15.234 -16.422 11.906 1 90.75 132 GLY B CA 1
ATOM 2589 C C . GLY B 1 132 ? 14.344 -16.922 10.789 1 90.75 132 GLY B C 1
ATOM 2590 O O . GLY B 1 132 ? 13.359 -17.625 11.047 1 90.75 132 GLY B O 1
ATOM 2591 N N . GLY B 1 133 ? 14.648 -16.469 9.602 1 93.88 133 GLY B N 1
ATOM 2592 C CA . GLY B 1 133 ? 13.953 -17.062 8.469 1 93.88 133 GLY B CA 1
ATOM 2593 C C . GLY B 1 133 ? 12.805 -16.219 7.965 1 93.88 133 GLY B C 1
ATOM 2594 O O . GLY B 1 133 ? 11.852 -16.734 7.371 1 93.88 133 GLY B O 1
ATOM 2595 N N . LEU B 1 134 ? 12.82 -14.969 8.227 1 96.44 134 LEU B N 1
ATOM 2596 C CA . LEU B 1 134 ? 11.758 -14.102 7.734 1 96.44 134 LEU B CA 1
ATOM 2597 C C . LEU B 1 134 ? 11.859 -13.922 6.223 1 96.44 134 LEU B C 1
ATOM 2599 O O . LEU B 1 134 ? 12.93 -13.617 5.699 1 96.44 134 LEU B O 1
ATOM 2603 N N . TRP B 1 135 ? 10.805 -14.172 5.594 1 97.06 135 TRP B N 1
ATOM 2604 C CA . TRP B 1 135 ? 10.625 -13.797 4.195 1 97.06 135 TRP B CA 1
ATOM 2605 C C . TRP B 1 135 ? 9.773 -12.539 4.07 1 97.06 135 TRP B C 1
ATOM 2607 O O . TRP B 1 135 ? 8.539 -12.617 4.012 1 97.06 135 TRP B O 1
ATOM 2617 N N . PHE B 1 136 ? 10.43 -11.461 3.951 1 97 136 PHE B N 1
ATOM 2618 C CA . PHE B 1 136 ? 9.797 -10.148 4.055 1 97 136 PHE B CA 1
ATOM 2619 C C . PHE B 1 136 ? 8.688 -10 3.023 1 97 136 PHE B C 1
ATOM 2621 O O . PHE B 1 136 ? 7.625 -9.453 3.324 1 97 136 PHE B O 1
ATOM 2628 N N . SER B 1 137 ? 8.922 -10.516 1.805 1 97.75 137 SER B N 1
ATOM 2629 C CA . SER B 1 137 ? 7.973 -10.312 0.714 1 97.75 137 SER B CA 1
ATOM 2630 C C . SER B 1 137 ? 7.109 -11.547 0.488 1 97.75 137 SER B C 1
ATOM 2632 O O . SER B 1 137 ? 6.648 -11.789 -0.628 1 97.75 137 SER B O 1
ATOM 2634 N N . ASN B 1 138 ? 6.91 -12.32 1.56 1 98.12 138 ASN B N 1
ATOM 2635 C CA . ASN B 1 138 ? 6.184 -13.578 1.432 1 98.12 138 ASN B CA 1
ATOM 2636 C C . ASN B 1 138 ? 4.723 -13.352 1.059 1 98.12 138 ASN B C 1
ATOM 2638 O O . ASN B 1 138 ? 4.012 -14.289 0.708 1 98.12 138 ASN B O 1
ATOM 2642 N N . VAL B 1 139 ? 4.281 -12.141 1.128 1 98.44 139 VAL B N 1
ATOM 2643 C CA . VAL B 1 139 ? 2.936 -11.789 0.681 1 98.44 139 VAL B CA 1
ATOM 2644 C C . VAL B 1 139 ? 2.783 -12.117 -0.802 1 98.44 139 VAL B C 1
ATOM 2646 O O . VAL B 1 139 ? 1.693 -12.477 -1.255 1 98.44 139 VAL B O 1
ATOM 2649 N N . LEU B 1 140 ? 3.836 -11.992 -1.545 1 98.56 140 LEU B N 1
ATOM 2650 C CA . LEU B 1 140 ? 3.789 -12.227 -2.984 1 98.56 140 LEU B CA 1
ATOM 2651 C C . LEU B 1 140 ? 3.469 -13.688 -3.293 1 98.56 140 LEU B C 1
ATOM 2653 O O . LEU B 1 140 ? 2.744 -13.977 -4.246 1 98.56 140 LEU B O 1
ATOM 2657 N N . THR B 1 141 ? 4.047 -14.602 -2.52 1 98.69 141 THR B N 1
ATOM 2658 C CA . THR B 1 141 ? 3.748 -16.016 -2.715 1 98.69 141 THR B CA 1
ATOM 2659 C C . THR B 1 141 ? 2.262 -16.297 -2.508 1 98.69 141 THR B C 1
ATOM 2661 O O . THR B 1 141 ? 1.655 -17.062 -3.26 1 98.69 141 THR B O 1
ATOM 2664 N N . GLY B 1 142 ? 1.734 -15.641 -1.505 1 98.69 142 GLY B N 1
ATOM 2665 C CA . GLY B 1 142 ? 0.302 -15.766 -1.281 1 98.69 142 GLY B CA 1
ATOM 2666 C C . GLY B 1 142 ? -0.53 -15.211 -2.422 1 98.69 142 GLY B C 1
ATOM 2667 O O . GLY B 1 142 ? -1.501 -15.844 -2.85 1 98.69 142 GLY B O 1
ATOM 2668 N N . VAL B 1 143 ? -0.188 -14.031 -2.883 1 98.69 143 VAL B N 1
ATOM 2669 C CA . VAL B 1 143 ? -0.912 -13.398 -3.98 1 98.69 143 VAL B CA 1
ATOM 2670 C C . VAL B 1 143 ? -0.938 -14.336 -5.191 1 98.69 143 VAL B C 1
ATOM 2672 O O . VAL B 1 143 ? -1.988 -14.539 -5.801 1 98.69 143 VAL B O 1
ATOM 2675 N N . LEU B 1 144 ? 0.202 -14.891 -5.508 1 98.69 144 LEU B N 1
ATOM 2676 C CA . LEU B 1 144 ? 0.297 -15.789 -6.656 1 98.69 144 LEU B CA 1
ATOM 2677 C C . LEU B 1 144 ? -0.575 -17.031 -6.457 1 98.69 144 LEU B C 1
ATOM 2679 O O . LEU B 1 144 ? -1.348 -17.391 -7.344 1 98.69 144 LEU B O 1
ATOM 2683 N N . ARG B 1 145 ? -0.453 -17.625 -5.309 1 98.5 145 ARG B N 1
ATOM 2684 C CA . ARG B 1 145 ? -1.237 -18.828 -5.027 1 98.5 145 ARG B CA 1
ATOM 2685 C C . ARG B 1 145 ? -2.732 -18.531 -5.105 1 98.5 145 ARG B C 1
ATOM 2687 O O . ARG B 1 145 ? -3.484 -19.281 -5.73 1 98.5 145 ARG B O 1
ATOM 2694 N N . GLY B 1 146 ? -3.166 -17.484 -4.484 1 98.44 146 GLY B N 1
ATOM 2695 C CA . GLY B 1 146 ? -4.574 -17.109 -4.504 1 98.44 146 GLY B CA 1
ATOM 2696 C C . GLY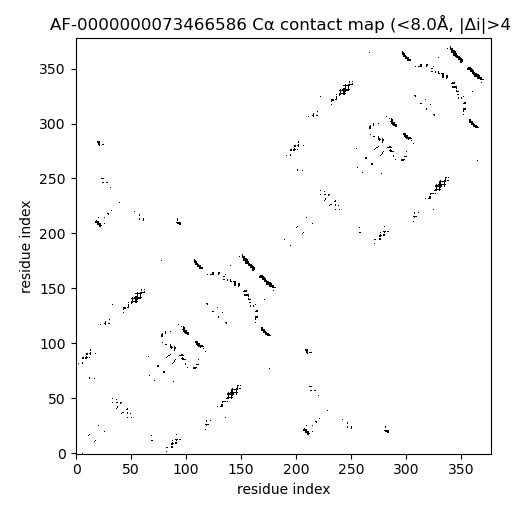 B 1 146 ? -5.086 -16.781 -5.891 1 98.44 146 GLY B C 1
ATOM 2697 O O . GLY B 1 146 ? -6.164 -17.234 -6.281 1 98.44 146 GLY B O 1
ATOM 2698 N N . ALA B 1 147 ? -4.363 -16.031 -6.609 1 98.19 147 ALA B N 1
ATOM 2699 C CA . ALA B 1 147 ? -4.77 -15.617 -7.953 1 98.19 147 ALA B CA 1
ATOM 2700 C C . ALA B 1 147 ? -4.871 -16.828 -8.883 1 98.19 147 ALA B C 1
ATOM 2702 O O . ALA B 1 147 ? -5.859 -16.984 -9.602 1 98.19 147 ALA B O 1
ATOM 2703 N N . LEU B 1 148 ? -3.891 -17.688 -8.852 1 97.75 148 LEU B N 1
ATOM 2704 C CA . LEU B 1 148 ? -3.848 -18.844 -9.75 1 97.75 148 LEU B CA 1
ATOM 2705 C C . LEU B 1 148 ? -4.926 -19.859 -9.391 1 97.75 148 LEU B C 1
ATOM 2707 O O . LEU B 1 148 ? -5.496 -20.5 -10.266 1 97.75 148 LEU B O 1
ATOM 2711 N N . GLU B 1 149 ? -5.203 -19.922 -8.133 1 97.06 149 GLU B N 1
ATOM 2712 C CA . GLU B 1 149 ? -6.273 -20.828 -7.699 1 97.06 149 GLU B CA 1
ATOM 2713 C C . GLU B 1 149 ? -7.613 -20.406 -8.305 1 97.06 149 GLU B C 1
ATOM 2715 O O . GLU B 1 149 ? -8.406 -21.266 -8.703 1 97.06 149 GLU B O 1
ATOM 2720 N N . MET B 1 150 ? -7.883 -19.141 -8.422 1 95.88 150 MET B N 1
ATOM 2721 C CA . MET B 1 150 ? -9.148 -18.625 -8.938 1 95.88 150 MET B CA 1
ATOM 2722 C C . MET B 1 150 ? -9.281 -18.906 -10.43 1 95.88 150 MET B C 1
ATOM 2724 O O . MET B 1 150 ? -10.383 -18.828 -10.984 1 95.88 150 MET B O 1
ATOM 2728 N N . VAL B 1 151 ? -8.242 -19.25 -11.086 1 94.44 151 VAL B N 1
ATOM 2729 C CA . VAL B 1 151 ? -8.305 -19.625 -12.5 1 94.44 151 VAL B CA 1
ATOM 2730 C C . VAL B 1 151 ? -8.031 -21.109 -12.656 1 94.44 151 VAL B C 1
ATOM 2732 O O . VAL B 1 151 ? -7.414 -21.531 -13.633 1 94.44 151 VAL B O 1
ATOM 2735 N N . GLN B 1 152 ? -8.281 -21.812 -11.578 1 94.75 152 GLN B N 1
ATOM 2736 C CA . GLN B 1 152 ? -8.406 -23.266 -11.562 1 94.75 152 GLN B CA 1
ATOM 2737 C C . GLN B 1 152 ? -7.039 -23.938 -11.562 1 94.75 152 GLN B C 1
ATOM 2739 O O . GLN B 1 152 ? -6.867 -25 -12.156 1 94.75 152 GLN B O 1
ATOM 2744 N N . MET B 1 153 ? -6.09 -23.328 -10.961 1 95.88 153 MET B N 1
ATOM 2745 C CA . MET B 1 153 ? -4.77 -23.922 -10.805 1 95.88 153 MET B CA 1
ATOM 2746 C C . MET B 1 153 ? -4.34 -23.938 -9.336 1 95.88 153 MET B C 1
ATOM 2748 O O . MET B 1 153 ? -4.184 -22.875 -8.734 1 95.88 153 MET B O 1
ATOM 2752 N N . GLN B 1 154 ? -4.23 -25.047 -8.836 1 97 154 GLN B N 1
ATOM 2753 C CA . GLN B 1 154 ? -3.629 -25.156 -7.508 1 97 154 GLN B CA 1
ATOM 2754 C C . GLN B 1 154 ? -2.105 -25.156 -7.594 1 97 154 GLN B C 1
ATOM 2756 O O . GLN B 1 154 ? -1.521 -25.984 -8.305 1 97 154 GLN B O 1
ATOM 2761 N N . THR B 1 155 ? -1.497 -24.234 -6.836 1 97.81 155 THR B N 1
ATOM 2762 C CA . THR B 1 155 ? -0.052 -24.078 -6.965 1 97.81 155 THR B CA 1
ATOM 2763 C C . THR B 1 155 ? 0.604 -23.984 -5.59 1 97.81 155 THR B C 1
ATOM 2765 O O . THR B 1 155 ? -0.072 -23.719 -4.594 1 97.81 155 THR B O 1
ATOM 2768 N N . GLU B 1 156 ? 1.829 -24.344 -5.598 1 97.56 156 GLU B N 1
ATOM 2769 C CA . GLU B 1 156 ? 2.727 -23.984 -4.5 1 97.56 156 GLU B CA 1
ATOM 2770 C C . GLU B 1 156 ? 3.686 -22.875 -4.898 1 97.56 156 GLU B C 1
ATOM 2772 O O . GLU B 1 156 ? 4.312 -22.938 -5.957 1 97.56 156 GLU B O 1
ATOM 2777 N N . CYS B 1 157 ? 3.73 -21.891 -4.121 1 98.38 157 CYS B N 1
ATOM 2778 C CA . CYS B 1 157 ? 4.602 -20.75 -4.371 1 98.38 157 CYS B CA 1
ATOM 2779 C C . CYS B 1 157 ? 5.5 -20.484 -3.17 1 98.38 157 CYS B C 1
ATOM 2781 O O . CYS B 1 157 ? 5.027 -20.453 -2.031 1 98.38 157 CYS B O 1
ATOM 2783 N N . PHE B 1 158 ? 6.809 -20.281 -3.422 1 97.94 158 PHE B N 1
ATOM 2784 C CA . PHE B 1 158 ? 7.703 -20.047 -2.297 1 97.94 158 PHE B CA 1
ATOM 2785 C C . PHE B 1 158 ? 8.977 -19.344 -2.76 1 97.94 158 PHE B C 1
ATOM 2787 O O . PHE B 1 158 ? 9.391 -19.5 -3.912 1 97.94 158 PHE B O 1
ATOM 2794 N N . PHE B 1 159 ? 9.586 -18.625 -1.864 1 97.69 159 PHE B N 1
ATOM 2795 C CA . PHE B 1 159 ? 10.883 -18.016 -2.143 1 97.69 159 PHE B CA 1
ATOM 2796 C C . PHE B 1 159 ? 12.008 -19.031 -1.979 1 97.69 159 PHE B C 1
ATOM 2798 O O . PHE B 1 159 ? 12.047 -19.766 -0.996 1 97.69 159 PHE B O 1
ATOM 2805 N N . VAL B 1 160 ? 12.883 -19.031 -2.947 1 96.5 160 VAL B N 1
ATOM 2806 C CA . VAL B 1 160 ? 14.062 -19.891 -2.912 1 96.5 160 VAL B CA 1
ATOM 2807 C C . VAL B 1 160 ? 15.258 -19.094 -2.381 1 96.5 160 VAL B C 1
ATOM 2809 O O . VAL B 1 160 ? 16.109 -19.641 -1.674 1 96.5 160 VAL B O 1
ATOM 2812 N N . SER B 1 161 ? 15.297 -17.875 -2.709 1 96.88 161 SER B N 1
ATOM 2813 C CA . SER B 1 161 ? 16.359 -16.953 -2.301 1 96.88 161 SER B CA 1
ATOM 2814 C C . SER B 1 161 ? 15.836 -15.516 -2.217 1 96.88 161 SER B C 1
ATOM 2816 O O . SER B 1 161 ? 14.781 -15.203 -2.775 1 96.88 161 SER B O 1
ATOM 2818 N N . ASP B 1 162 ? 16.531 -14.703 -1.505 1 96.44 162 ASP B N 1
ATOM 2819 C CA . ASP B 1 162 ? 16.156 -13.305 -1.331 1 96.44 162 ASP B CA 1
ATOM 2820 C C . ASP B 1 162 ? 17.375 -12.445 -1.013 1 96.44 162 ASP B C 1
ATOM 2822 O O . ASP B 1 162 ? 18.141 -12.75 -0.092 1 96.44 162 ASP B O 1
ATOM 2826 N N . THR B 1 163 ? 17.484 -11.391 -1.7 1 95.38 163 THR B N 1
ATOM 2827 C CA . THR B 1 163 ? 18.609 -10.484 -1.481 1 95.38 163 THR B CA 1
ATOM 2828 C C . THR B 1 163 ? 18.562 -9.891 -0.078 1 95.38 163 THR B C 1
ATOM 2830 O O . THR B 1 163 ? 19.609 -9.625 0.527 1 95.38 163 THR B O 1
ATOM 2833 N N . LEU B 1 164 ? 17.359 -9.68 0.48 1 94.12 164 LEU B N 1
ATOM 2834 C CA . LEU B 1 164 ? 17.219 -9.148 1.83 1 94.12 164 LEU B CA 1
ATOM 2835 C C . LEU B 1 164 ? 17.781 -10.117 2.861 1 94.12 164 LEU B C 1
ATOM 2837 O O . LEU B 1 164 ? 18.078 -9.719 3.99 1 94.12 164 LEU B O 1
ATOM 2841 N N . ARG B 1 165 ? 17.938 -11.32 2.465 1 93.25 165 ARG B N 1
ATOM 2842 C CA . ARG B 1 165 ? 18.453 -12.336 3.381 1 93.25 165 ARG B CA 1
ATOM 2843 C C . ARG B 1 165 ? 19.906 -12.656 3.084 1 93.25 165 ARG B C 1
ATOM 2845 O O . ARG B 1 165 ? 20.469 -13.609 3.637 1 93.25 165 ARG B O 1
ATOM 2852 N N . GLY B 1 166 ? 20.484 -11.938 2.111 1 91.19 166 GLY B N 1
ATOM 2853 C CA . GLY B 1 166 ? 21.906 -12.07 1.842 1 91.19 166 GLY B CA 1
ATOM 2854 C C . GLY B 1 166 ? 22.203 -12.875 0.59 1 91.19 166 GLY B C 1
ATOM 2855 O O . GLY B 1 166 ? 23.375 -13.086 0.248 1 91.19 166 GLY B O 1
ATOM 2856 N 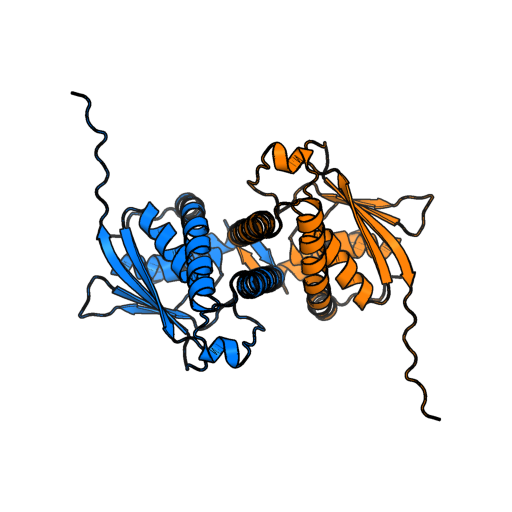N . ASP B 1 167 ? 21.219 -13.266 -0.115 1 94.81 167 ASP B N 1
ATOM 2857 C CA . ASP B 1 167 ? 21.422 -14.023 -1.35 1 94.81 167 ASP B CA 1
ATOM 2858 C C . ASP B 1 167 ? 21.766 -13.086 -2.508 1 94.81 167 ASP B C 1
ATOM 2860 O O . ASP B 1 167 ? 21.641 -11.867 -2.393 1 94.81 167 ASP B O 1
ATOM 2864 N N . GLU B 1 168 ? 22.156 -13.633 -3.537 1 94.62 168 GLU B N 1
ATOM 2865 C CA . GLU B 1 168 ? 22.562 -12.852 -4.707 1 94.62 168 GLU B CA 1
ATOM 2866 C C . GLU B 1 168 ? 21.359 -12.352 -5.477 1 94.62 168 GLU B C 1
ATOM 2868 O O . GLU B 1 168 ? 21.391 -11.273 -6.074 1 94.62 168 GLU B O 1
ATOM 2873 N N . THR B 1 169 ? 20.328 -13.203 -5.465 1 96.06 169 THR B N 1
ATOM 2874 C CA . THR B 1 169 ? 19.125 -12.859 -6.219 1 96.06 169 THR B CA 1
ATOM 2875 C C . THR B 1 169 ? 17.875 -13.156 -5.41 1 96.06 169 THR B C 1
ATOM 2877 O O . THR B 1 169 ? 17.938 -13.891 -4.418 1 96.06 169 THR B O 1
ATOM 2880 N N . THR B 1 170 ? 16.844 -12.492 -5.777 1 97.44 170 THR B N 1
ATOM 2881 C CA . THR B 1 170 ? 15.516 -12.836 -5.262 1 97.44 170 THR B CA 1
ATOM 2882 C C . THR B 1 170 ? 14.766 -13.719 -6.25 1 97.44 170 THR B C 1
ATOM 2884 O O . THR B 1 170 ? 14.484 -13.305 -7.375 1 97.44 170 THR B O 1
ATOM 2887 N N . GLU B 1 171 ? 14.523 -14.914 -5.785 1 98.06 171 GLU B N 1
ATOM 2888 C CA . GLU B 1 171 ? 13.891 -15.906 -6.652 1 98.06 171 GLU B CA 1
ATOM 2889 C C . GLU B 1 171 ? 12.609 -16.453 -6.02 1 98.06 171 GLU B C 1
ATOM 2891 O O . GLU B 1 171 ? 12.625 -16.922 -4.879 1 98.06 171 GLU B O 1
ATOM 2896 N N . LEU B 1 172 ? 11.57 -16.406 -6.773 1 98 172 LEU B N 1
ATOM 2897 C CA . LEU B 1 172 ? 10.281 -16.984 -6.422 1 98 172 LEU B CA 1
ATOM 2898 C C . LEU B 1 172 ? 9.977 -18.188 -7.305 1 98 172 LEU B C 1
ATOM 2900 O O . LEU B 1 172 ? 10.109 -18.125 -8.523 1 98 172 LEU B O 1
ATOM 2904 N N . ARG B 1 173 ? 9.609 -19.25 -6.68 1 97.19 173 ARG B N 1
ATOM 2905 C CA . ARG B 1 173 ? 9.289 -20.469 -7.406 1 97.19 173 ARG B CA 1
ATOM 2906 C C . ARG B 1 173 ? 7.797 -20.766 -7.348 1 97.19 173 ARG B C 1
ATOM 2908 O O . ARG B 1 173 ? 7.168 -20.609 -6.301 1 97.19 173 ARG B O 1
ATOM 2915 N N . VAL B 1 174 ? 7.258 -21.141 -8.477 1 97.69 174 VAL B N 1
ATOM 2916 C CA . VAL B 1 174 ? 5.855 -21.516 -8.594 1 97.69 174 VAL B CA 1
ATOM 2917 C C . VAL B 1 174 ? 5.742 -22.938 -9.164 1 97.69 174 VAL B C 1
ATOM 2919 O O . VAL B 1 174 ? 6.277 -23.219 -10.242 1 97.69 174 VAL B O 1
ATOM 2922 N N . ARG B 1 175 ? 5.07 -23.734 -8.461 1 96.12 175 ARG B N 1
ATOM 2923 C CA . ARG B 1 175 ? 4.898 -25.125 -8.867 1 96.12 175 ARG B CA 1
ATOM 2924 C C . ARG B 1 175 ? 3.418 -25.484 -8.984 1 96.12 175 ARG B C 1
ATOM 2926 O O . ARG B 1 175 ? 2.645 -25.25 -8.055 1 96.12 175 ARG B O 1
ATOM 2933 N N . LEU B 1 176 ? 3.086 -26.125 -10.133 1 95.19 176 LEU B N 1
ATOM 2934 C CA . LEU B 1 176 ? 1.714 -26.578 -10.328 1 95.19 176 LEU B CA 1
ATOM 2935 C C . LEU B 1 176 ? 1.476 -27.906 -9.617 1 95.19 176 LEU B C 1
ATOM 2937 O O . LEU B 1 176 ? 2.207 -28.875 -9.836 1 95.19 176 LEU B O 1
ATOM 2941 N N . ILE B 1 177 ? 0.552 -27.875 -8.773 1 94.81 177 ILE B N 1
ATOM 2942 C CA . ILE B 1 177 ? 0.198 -29.109 -8.086 1 94.81 177 ILE B CA 1
ATOM 2943 C C . ILE B 1 177 ? -0.845 -29.875 -8.906 1 94.81 177 ILE B C 1
ATOM 2945 O O . ILE B 1 177 ? -0.646 -31.047 -9.242 1 94.81 177 ILE B O 1
ATOM 2949 N N . LYS B 1 178 ? -2.006 -29.156 -9.227 1 93.12 178 LYS B N 1
ATOM 2950 C CA . LYS B 1 178 ? -3.047 -29.781 -10.047 1 93.12 178 LYS B CA 1
ATOM 2951 C C . LYS B 1 178 ? -3.99 -28.719 -10.617 1 93.12 178 LYS B C 1
ATOM 2953 O O . LYS B 1 178 ? -4.039 -27.594 -10.117 1 93.12 178 LYS B O 1
ATOM 2958 N N . HIS B 1 179 ? -4.664 -29.156 -11.641 1 91.94 179 HIS B N 1
ATOM 2959 C CA . HIS B 1 179 ? -5.758 -28.344 -12.172 1 91.94 179 HIS B CA 1
ATOM 2960 C C . HIS B 1 179 ? -7.066 -28.641 -11.445 1 91.94 179 HIS B C 1
ATOM 2962 O O . HIS B 1 179 ? -7.379 -29.797 -11.164 1 91.94 179 HIS B O 1
ATOM 2968 N N . LEU B 1 180 ? -7.684 -27.594 -11.039 1 88 180 LEU B N 1
ATOM 2969 C CA . LEU B 1 180 ? -8.945 -27.766 -10.32 1 88 180 LEU B CA 1
ATOM 2970 C C . LEU B 1 180 ? -10.109 -27.922 -11.297 1 88 180 LEU B C 1
ATOM 2972 O O . LEU B 1 180 ? -10.102 -27.328 -12.375 1 88 180 LEU B O 1
ATOM 2976 N N . ASP B 1 181 ? -10.938 -29.078 -11.18 1 76.62 181 ASP B N 1
ATOM 2977 C CA . ASP B 1 181 ? -12.086 -29.391 -12.023 1 76.62 181 ASP B CA 1
ATOM 2978 C C . ASP B 1 181 ? -13.117 -28.266 -11.977 1 76.62 181 ASP B C 1
ATOM 2980 O O . ASP B 1 181 ? -13.266 -27.594 -10.961 1 76.62 181 ASP B O 1
ATOM 2984 N N . GLU B 1 182 ? -13.5 -27.734 -13.141 1 60.97 182 GLU B N 1
ATOM 2985 C CA . GLU B 1 182 ? -14.68 -26.859 -13.125 1 60.97 182 GLU B CA 1
ATOM 2986 C C . GLU B 1 182 ? -15.859 -27.547 -12.453 1 60.97 182 GLU B C 1
ATOM 2988 O O . GLU B 1 182 ? -16.172 -28.703 -12.758 1 60.97 182 GLU B O 1
ATOM 2993 N N . GLU B 1 183 ? -15.969 -27.484 -11.242 1 51.81 183 GLU B N 1
ATOM 2994 C CA . GLU B 1 183 ? -17.125 -28.156 -10.664 1 51.81 183 GLU B CA 1
ATOM 2995 C C . GLU B 1 183 ? -18.344 -28.047 -11.586 1 51.81 183 GLU B C 1
ATOM 2997 O O . GLU B 1 183 ? -18.766 -26.953 -11.93 1 51.81 183 GLU B O 1
ATOM 3002 N N . ALA B 1 184 ? -18.562 -29 -12.461 1 48.69 184 ALA B N 1
ATOM 3003 C CA . ALA B 1 184 ? -19.828 -29.094 -13.203 1 48.69 184 ALA B CA 1
ATOM 3004 C C . ALA B 1 184 ? -21.016 -28.844 -12.281 1 48.69 184 ALA B C 1
ATOM 3006 O O . ALA B 1 184 ? -21.047 -29.312 -11.141 1 48.69 184 ALA B O 1
ATOM 3007 N N . PRO B 1 185 ? -21.781 -27.719 -12.484 1 49.34 185 PRO B N 1
ATOM 3008 C CA . PRO B 1 185 ? -23 -27.625 -11.695 1 49.34 185 PRO B CA 1
ATOM 3009 C C . PRO B 1 185 ? -23.703 -28.969 -11.531 1 49.34 185 PRO B C 1
ATOM 3011 O O . PRO B 1 185 ? -23.656 -29.812 -12.438 1 49.34 185 PRO B O 1
ATOM 3014 N N . ILE B 1 186 ? -23.719 -29.547 -10.328 1 46.91 186 ILE B N 1
ATOM 3015 C CA . ILE B 1 186 ? -24.531 -30.734 -10.117 1 46.91 186 ILE B CA 1
ATOM 3016 C C . ILE B 1 186 ? -25.828 -30.641 -10.922 1 46.91 186 ILE B C 1
ATOM 3018 O O . ILE B 1 186 ? -26.594 -29.703 -10.75 1 46.91 186 ILE B O 1
ATOM 3022 N N . ALA B 1 187 ? -25.734 -31.047 -12.109 1 43.28 187 ALA B N 1
ATOM 3023 C CA . ALA B 1 187 ? -27 -31.203 -12.836 1 43.28 187 ALA B CA 1
ATOM 3024 C C . ALA B 1 187 ? -28.047 -31.875 -11.961 1 43.28 187 ALA B C 1
ATOM 3026 O O . ALA B 1 187 ? -27.859 -33 -11.484 1 43.28 187 ALA B O 1
ATOM 3027 N N . ASP B 1 188 ? -28.781 -31.109 -11.133 1 45.03 188 ASP B N 1
ATOM 3028 C CA . ASP B 1 188 ? -30.016 -31.609 -10.539 1 45.03 188 ASP B CA 1
ATOM 3029 C C . ASP B 1 188 ? -30.891 -32.312 -11.578 1 45.03 188 ASP B C 1
ATOM 3031 O O . ASP B 1 188 ? -31.391 -31.656 -12.508 1 45.03 188 ASP B O 1
ATOM 3035 N N . ASP B 1 189 ? -30.375 -33.375 -12.078 1 33.5 189 ASP B N 1
ATOM 3036 C CA . ASP B 1 189 ? -31.453 -34.219 -12.602 1 33.5 189 ASP B CA 1
ATOM 3037 C C . ASP B 1 189 ? -32.438 -34.594 -11.5 1 33.5 189 ASP B C 1
ATOM 3039 O O . ASP B 1 189 ? -32.062 -34.844 -10.367 1 33.5 189 ASP B O 1
#

Sequence (378 aa):
MSTKQYKQAGEDVWKNRTEKINAELFTLTYGALVIQLIKDYEDYAEVNKQLEKMGYNIGTRLIEDFLARTNLSKCTDFREVGEVVSKVGFKMFLNITPTVIHHQQEDAEFSLILDDNPLAEFVELPRDARSGGLWFSNVLTGVLRGALEMVQMQTECFFVSDTLRGDETTELRVRLIKHLDEEAPIADDMSTKQYKQAGEDVWKNRTEKINAELFTLTYGALVIQLIKDYEDYAEVNKQLEKMGYNIGTRLIEDFLARTNLSKCTDFREVGEVVSKVGFKMFLNITPTVIHHQQEDAEFSLILDDNPLAEFVELPRDARSGGLWFSNVLTGVLRGALEMVQMQTECFFVSDTLRGDETTELRVRLIKHLDEEAPIADD

Solvent-accessible surface area (backbone atoms only — not comparable to full-atom values): 19925 Å² total; per-residue (Å²): 132,53,73,67,51,35,41,50,50,10,52,50,38,37,72,72,70,47,60,56,24,24,33,64,61,44,23,47,51,51,48,50,42,51,53,50,40,44,70,72,57,75,38,40,65,58,31,33,51,50,33,22,50,52,14,22,58,45,12,54,52,50,39,56,55,47,57,72,68,39,93,70,73,84,68,89,47,59,68,50,44,49,47,42,45,22,27,26,47,37,20,40,47,57,64,41,63,40,47,72,46,74,44,80,95,38,81,40,34,38,33,37,36,40,90,69,53,69,72,52,59,95,62,80,68,54,69,66,45,43,78,56,57,49,47,90,68,32,30,54,32,12,22,51,31,23,27,38,38,75,71,36,29,40,50,49,48,43,74,80,40,33,46,82,65,70,38,92,49,27,30,38,36,39,31,59,73,47,73,50,75,75,75,66,73,78,73,82,118,132,54,72,66,51,35,41,49,50,10,50,49,38,36,73,73,70,47,60,57,23,24,33,66,62,44,22,49,52,52,48,51,42,52,54,50,39,44,70,73,57,75,36,41,66,57,33,34,51,50,33,22,50,53,14,21,59,46,12,53,53,49,40,56,56,48,56,72,68,39,93,70,74,84,67,88,46,59,68,51,42,49,47,41,45,21,27,26,47,37,18,40,47,56,63,40,62,39,48,74,46,74,45,82,94,39,82,42,36,36,34,36,36,40,89,70,56,69,74,51,59,95,60,80,68,53,67,67,44,43,76,56,57,48,47,88,66,30,31,55,31,12,21,51,31,24,27,39,38,75,73,36,29,40,51,48,48,44,75,80,39,32,46,81,68,70,39,93,46,28,30,37,36,41,31,59,74,46,74,52,75,76,76,68,72,78,73,81,118